Protein AF-A0A4S4NAF1-F1 (afdb_monomer_lite)

Radius of gyration: 25.28 Å; chains: 1; bounding box: 61×35×71 Å

Organism: NCBI:txid2562452

Foldseek 3Di:
DPPVVVLVVLLVVLVVLCVCCQVVVPPVSVVVSVVSLVVSLVVQVVVLVPDDPCNPVSVVVSVVVNVVVVVVNVVSCVVGFVASQLVPADADPPDDAAAADADDDDQVPPPAKDWGWHDDPAAQKIKIKIQDADPAKWKKFKWKAFPPPRHTFPGVQRRVQRIDIDGRDPDRMDMTMGGGAHADPPRKGKMKMWIWIDHPVDDDTDTRDIHMYTGHHYGD

pLDDT: mean 87.73, std 10.3, range [51.72, 98.56]

Secondary structure (DSSP, 8-state):
--HHHHHHHHHHHHHHHHHHHHHHT-HHHHHHHHHHHHHHHHHHHHHHHH-TTSHHHHHHHHHHHHHHHHHHHHHHHHHS-S--TTTT----TTS--BPPBSS---GGG--S--EEEEE-SSTTEEEEEE----SSSEEEEEEEEETTT-PBTTHHHHHHHT-EEE-SS----EEEEEE--SS-TT--EEEEEEEEEEETTTPPPEEEEEEEEEE-----

Sequence (220 aa):
MSRYRIAITVYAVPILVFILGAGFRYDWMIDVALWLFLINAVLSFIIALRSPKRKLLAIGLSLCMAVGLFVLVSFILTFATPDYYGAHKEIPEGIDIYEPIDSFPAFANEEGVQLQLVNSFQPGIYYYTTNFKPYQEGELHLKVFDIQTNERLSSQSILEDTKMVVSHSDTILYAKEFTIYEGSWGDKYGARFELLFRSDKGGKDSLIIAKNFIVEGWMR

Structure (mmCIF, N/CA/C/O backbone):
data_AF-A0A4S4NAF1-F1
#
_entry.id   AF-A0A4S4NAF1-F1
#
loop_
_atom_site.group_PDB
_atom_site.id
_atom_site.type_symbol
_atom_site.label_atom_id
_atom_site.label_alt_id
_atom_site.label_comp_id
_atom_site.label_asym_id
_atom_site.label_entity_id
_atom_site.label_seq_id
_atom_site.pdbx_PDB_ins_code
_atom_site.Cartn_x
_atom_site.Cartn_y
_atom_site.Cartn_z
_atom_site.occupancy
_atom_site.B_iso_or_equiv
_atom_site.auth_seq_id
_atom_site.auth_comp_id
_atom_site.auth_asym_id
_atom_site.auth_atom_id
_atom_site.pdbx_PDB_model_num
ATOM 1 N N . MET A 1 1 ? 28.648 -9.312 -40.183 1.00 51.72 1 MET A N 1
ATOM 2 C CA . MET A 1 1 ? 27.309 -8.795 -39.813 1.00 51.72 1 MET A CA 1
ATOM 3 C C . MET A 1 1 ? 27.352 -7.271 -39.803 1.00 51.72 1 MET A C 1
ATOM 5 O O . MET A 1 1 ? 28.287 -6.709 -39.249 1.00 51.72 1 MET A O 1
ATOM 9 N N . SER A 1 2 ? 26.408 -6.601 -40.467 1.00 57.34 2 SER A N 1
ATOM 10 C CA . SER A 1 2 ? 26.354 -5.131 -40.523 1.00 57.34 2 SER A CA 1
ATOM 11 C C . SER A 1 2 ? 26.148 -4.553 -39.111 1.00 57.34 2 SER A C 1
ATOM 13 O O . SER A 1 2 ? 25.262 -5.015 -38.395 1.00 57.34 2 SER A O 1
ATOM 15 N N . ARG A 1 3 ? 26.950 -3.549 -38.711 1.00 59.25 3 ARG A N 1
ATOM 16 C CA . ARG A 1 3 ? 26.895 -2.889 -37.382 1.00 59.25 3 ARG A CA 1
ATOM 17 C C . ARG A 1 3 ? 25.496 -2.364 -37.016 1.00 59.25 3 ARG A C 1
ATOM 19 O O . ARG A 1 3 ? 25.190 -2.216 -35.842 1.00 59.25 3 ARG A O 1
ATOM 26 N N . TYR A 1 4 ? 24.643 -2.145 -38.015 1.00 59.22 4 TYR A N 1
ATOM 27 C CA . TYR A 1 4 ? 23.259 -1.709 -37.849 1.00 59.22 4 TYR A CA 1
ATOM 28 C C . TYR A 1 4 ? 22.328 -2.808 -37.306 1.00 59.22 4 TYR A C 1
ATOM 30 O O . TYR A 1 4 ? 21.382 -2.492 -36.595 1.00 59.22 4 TYR A O 1
ATOM 38 N N . ARG A 1 5 ? 22.603 -4.097 -37.569 1.00 61.97 5 ARG A N 1
ATOM 39 C CA . ARG A 1 5 ? 21.781 -5.204 -37.038 1.00 61.97 5 ARG A CA 1
ATOM 40 C C . ARG A 1 5 ? 21.911 -5.337 -35.522 1.00 61.97 5 ARG A C 1
ATOM 42 O O . ARG A 1 5 ? 20.918 -5.579 -34.856 1.00 61.97 5 ARG A O 1
ATOM 49 N N . ILE A 1 6 ? 23.113 -5.107 -34.991 1.00 65.56 6 ILE A N 1
ATOM 50 C CA . ILE A 1 6 ? 23.372 -5.146 -33.546 1.00 65.56 6 ILE A CA 1
ATOM 51 C C . ILE A 1 6 ? 22.562 -4.053 -32.840 1.00 65.56 6 ILE A C 1
ATOM 53 O O . ILE A 1 6 ? 21.899 -4.343 -31.857 1.00 65.56 6 ILE A O 1
ATOM 57 N N . ALA A 1 7 ? 22.536 -2.830 -33.382 1.00 63.66 7 ALA A N 1
ATOM 58 C CA . ALA A 1 7 ? 21.772 -1.731 -32.790 1.00 63.66 7 ALA A CA 1
ATOM 59 C C . ALA A 1 7 ? 20.264 -2.032 -32.717 1.00 63.66 7 ALA A C 1
ATOM 61 O O . ALA A 1 7 ? 19.654 -1.821 -31.678 1.00 63.66 7 ALA A O 1
ATOM 62 N N . ILE A 1 8 ? 19.673 -2.584 -33.783 1.00 68.06 8 ILE A N 1
ATOM 63 C CA . ILE A 1 8 ? 18.239 -2.921 -33.805 1.00 68.06 8 ILE A CA 1
ATOM 64 C C . ILE A 1 8 ? 17.922 -4.032 -32.794 1.00 68.06 8 ILE A C 1
ATOM 66 O O . ILE A 1 8 ? 16.983 -3.903 -32.013 1.00 68.06 8 ILE A O 1
ATOM 70 N N . THR A 1 9 ? 18.717 -5.105 -32.769 1.00 72.62 9 THR A N 1
ATOM 71 C CA . THR A 1 9 ? 18.501 -6.224 -31.839 1.00 72.62 9 THR A CA 1
ATOM 72 C C . THR A 1 9 ? 18.632 -5.790 -30.378 1.00 72.62 9 THR A C 1
ATOM 74 O O . THR A 1 9 ? 17.869 -6.251 -29.535 1.00 72.62 9 THR A O 1
ATOM 77 N N . VAL A 1 10 ? 19.551 -4.867 -30.087 1.00 78.62 10 VAL A N 1
ATOM 78 C CA . VAL A 1 10 ? 19.803 -4.364 -28.731 1.00 78.62 10 VAL A CA 1
ATOM 79 C C . VAL A 1 10 ? 18.600 -3.604 -28.161 1.00 78.62 10 VAL A C 1
ATOM 81 O O . VAL A 1 10 ? 18.304 -3.766 -26.983 1.00 78.62 10 VAL A O 1
ATOM 84 N N . TYR A 1 11 ? 17.857 -2.845 -28.973 1.00 80.19 11 TYR A N 1
ATOM 85 C CA . TYR A 1 11 ? 16.629 -2.173 -28.519 1.00 80.19 11 TYR A CA 1
ATOM 86 C C . TYR A 1 11 ? 15.377 -3.055 -28.599 1.00 80.19 11 TYR A C 1
ATOM 88 O O . TYR A 1 11 ? 14.441 -2.837 -27.837 1.00 80.19 11 TYR A O 1
ATOM 96 N N . ALA A 1 12 ? 15.350 -4.066 -29.470 1.00 84.19 12 ALA A N 1
ATOM 97 C CA . ALA A 1 12 ? 14.205 -4.969 -29.587 1.00 84.19 12 ALA A CA 1
ATOM 98 C C . ALA A 1 12 ? 14.002 -5.837 -28.334 1.00 84.19 12 ALA A C 1
ATOM 100 O O . ALA A 1 12 ? 12.863 -6.068 -27.934 1.00 84.19 12 ALA A O 1
ATOM 101 N N . VAL A 1 13 ? 15.090 -6.299 -27.704 1.00 89.06 13 VAL A N 1
ATOM 102 C CA . VAL A 1 13 ? 15.002 -7.172 -26.521 1.00 89.06 13 VAL A CA 1
ATOM 103 C C . VAL A 1 13 ? 14.310 -6.473 -25.346 1.00 89.06 13 VAL A C 1
ATOM 105 O O . VAL A 1 13 ? 13.327 -7.026 -24.859 1.00 89.06 13 VAL A O 1
ATOM 108 N N . PRO A 1 14 ? 14.714 -5.266 -24.904 1.00 89.25 14 PRO A N 1
ATOM 109 C CA . PRO A 1 14 ? 14.048 -4.634 -23.772 1.00 89.25 14 PRO A CA 1
ATOM 110 C C . PRO A 1 14 ? 12.616 -4.198 -24.101 1.00 89.25 14 PRO A C 1
ATOM 112 O O . PRO A 1 14 ? 11.773 -4.250 -23.219 1.00 89.25 14 PRO A O 1
ATOM 115 N N . ILE A 1 15 ? 12.294 -3.871 -25.365 1.00 86.62 15 ILE A N 1
ATOM 116 C CA . ILE A 1 15 ? 10.898 -3.635 -25.793 1.00 86.62 15 ILE A CA 1
ATOM 117 C C . ILE A 1 15 ? 10.063 -4.892 -25.587 1.00 86.62 15 ILE A C 1
ATOM 119 O O . ILE A 1 15 ? 8.980 -4.818 -25.016 1.00 86.62 15 ILE A O 1
ATOM 123 N N . LEU A 1 16 ? 10.561 -6.046 -26.030 1.00 90.38 16 LEU A N 1
ATOM 124 C CA . LEU A 1 16 ? 9.852 -7.305 -25.846 1.00 90.38 16 LEU A CA 1
ATOM 125 C C . LEU A 1 16 ? 9.682 -7.626 -24.356 1.00 90.38 16 LEU A C 1
ATOM 127 O O . LEU A 1 16 ? 8.578 -7.955 -23.942 1.00 90.38 16 LEU A O 1
ATOM 131 N N . VAL A 1 17 ? 10.738 -7.484 -23.548 1.00 92.00 17 VAL A N 1
ATOM 132 C CA . VAL A 1 17 ? 10.666 -7.710 -22.093 1.00 92.00 17 VAL A CA 1
ATOM 133 C C . VAL A 1 17 ? 9.660 -6.760 -21.441 1.00 92.00 17 VAL A C 1
ATOM 135 O O . VAL A 1 17 ? 8.871 -7.208 -20.619 1.00 92.00 17 VAL A O 1
ATOM 138 N N . PHE A 1 18 ? 9.628 -5.490 -21.849 1.00 89.69 18 PHE A N 1
ATOM 139 C CA . PHE A 1 18 ? 8.671 -4.503 -21.353 1.00 89.69 18 PHE A CA 1
ATOM 140 C C . PHE A 1 18 ? 7.228 -4.870 -21.717 1.00 89.69 18 PHE A C 1
ATOM 142 O O . PHE A 1 18 ? 6.364 -4.873 -20.849 1.00 89.69 18 PHE A O 1
ATOM 149 N N . ILE A 1 19 ? 6.965 -5.226 -22.981 1.00 88.12 19 ILE A N 1
ATOM 150 C CA . ILE A 1 19 ? 5.631 -5.645 -23.442 1.00 88.12 19 ILE A CA 1
ATOM 151 C C . ILE A 1 19 ? 5.172 -6.896 -22.690 1.00 88.12 19 ILE A C 1
ATOM 153 O O . ILE A 1 19 ? 4.019 -6.966 -22.277 1.00 88.12 19 ILE A O 1
ATOM 157 N N . LEU A 1 20 ? 6.062 -7.872 -22.494 1.00 92.19 20 LEU A N 1
ATOM 158 C CA . LEU A 1 20 ? 5.748 -9.077 -21.728 1.00 92.19 20 LEU A CA 1
ATOM 159 C C . LEU A 1 20 ? 5.520 -8.750 -20.248 1.00 92.19 20 LEU A C 1
ATOM 161 O O . LEU A 1 20 ? 4.573 -9.262 -19.670 1.00 92.19 20 LEU A O 1
ATOM 165 N N . GLY A 1 21 ? 6.332 -7.877 -19.649 1.00 91.06 21 GLY A N 1
ATOM 166 C CA . GLY A 1 21 ? 6.168 -7.432 -18.266 1.00 91.06 21 GLY A CA 1
ATOM 167 C C . GLY A 1 21 ? 4.843 -6.712 -18.039 1.00 91.06 21 GLY A C 1
ATOM 168 O O . GLY A 1 21 ? 4.122 -7.050 -17.110 1.00 91.06 21 GLY A O 1
ATOM 169 N N . ALA A 1 22 ? 4.471 -5.794 -18.931 1.00 87.69 22 ALA A N 1
ATOM 170 C CA . ALA A 1 22 ? 3.177 -5.118 -18.887 1.00 87.69 22 ALA A CA 1
ATOM 171 C C . ALA A 1 22 ? 2.011 -6.085 -19.154 1.00 87.69 22 ALA A C 1
ATOM 173 O O . ALA A 1 22 ? 1.015 -6.062 -18.441 1.00 87.69 22 ALA A O 1
ATOM 174 N N . GLY A 1 23 ? 2.139 -6.972 -20.146 1.00 87.75 23 GLY A N 1
ATOM 175 C CA . GLY A 1 23 ? 1.095 -7.937 -20.499 1.00 87.75 23 GLY A CA 1
ATOM 176 C C . GLY A 1 23 ? 0.853 -9.003 -19.428 1.00 87.75 23 GLY A C 1
ATOM 177 O O . GLY A 1 23 ? -0.290 -9.387 -19.199 1.00 87.75 23 GLY A O 1
ATOM 178 N N . PHE A 1 24 ? 1.910 -9.459 -18.753 1.00 91.00 24 PHE A N 1
ATOM 179 C CA . PHE A 1 24 ? 1.833 -10.413 -17.643 1.00 91.00 24 PHE A CA 1
ATOM 180 C C . PHE A 1 24 ? 1.776 -9.751 -16.269 1.00 91.00 24 PHE A C 1
ATOM 182 O O . PHE A 1 24 ? 1.700 -10.465 -15.274 1.00 91.00 24 PHE A O 1
ATOM 189 N N . ARG A 1 25 ? 1.780 -8.415 -16.199 1.00 90.56 25 ARG A N 1
ATOM 190 C CA . ARG A 1 25 ? 1.637 -7.659 -14.949 1.00 90.56 25 ARG A CA 1
ATOM 191 C C . ARG A 1 25 ? 2.755 -7.962 -13.941 1.00 90.56 25 ARG A C 1
ATOM 193 O O . ARG A 1 25 ? 2.491 -8.273 -12.788 1.00 90.56 25 ARG A O 1
ATOM 200 N N . TYR A 1 26 ? 4.011 -7.949 -14.391 1.00 90.94 26 TYR A N 1
ATOM 201 C CA . TYR A 1 26 ? 5.197 -8.178 -13.557 1.00 90.94 26 TYR A CA 1
ATOM 202 C C . TYR A 1 26 ? 6.088 -6.932 -13.498 1.00 90.94 26 TYR A C 1
ATOM 204 O O . TYR A 1 26 ? 6.820 -6.650 -14.453 1.00 90.94 26 TYR A O 1
ATOM 212 N N . ASP A 1 27 ? 6.107 -6.248 -12.351 1.00 88.31 27 ASP A N 1
ATOM 213 C CA . ASP A 1 27 ? 6.901 -5.024 -12.143 1.00 88.31 27 ASP A CA 1
ATOM 214 C C . ASP A 1 27 ? 8.398 -5.245 -12.375 1.00 88.31 27 ASP A C 1
ATOM 216 O O . ASP A 1 27 ? 9.041 -4.501 -13.112 1.00 88.31 27 ASP A O 1
ATOM 220 N N . TRP A 1 28 ? 8.951 -6.344 -11.856 1.00 90.75 28 TRP A N 1
ATOM 221 C CA . TRP A 1 28 ? 10.379 -6.639 -12.004 1.00 90.75 28 TRP A CA 1
ATOM 222 C C . TRP A 1 28 ? 10.811 -6.774 -13.475 1.00 90.75 28 TRP A C 1
ATOM 224 O O . TRP A 1 28 ? 11.946 -6.443 -13.822 1.00 90.75 28 TRP A O 1
ATOM 234 N N . MET A 1 29 ? 9.927 -7.247 -14.365 1.00 92.56 29 MET A N 1
ATOM 235 C CA . MET A 1 29 ? 10.221 -7.335 -15.800 1.00 92.56 29 MET A CA 1
ATOM 236 C C . MET A 1 29 ? 10.252 -5.948 -16.437 1.00 92.56 29 MET A C 1
ATOM 238 O O . MET A 1 29 ? 11.114 -5.674 -17.276 1.00 92.56 29 MET A O 1
ATOM 242 N N . ILE A 1 30 ? 9.328 -5.078 -16.028 1.00 89.81 30 ILE A N 1
ATOM 243 C CA . ILE A 1 30 ? 9.269 -3.684 -16.465 1.00 89.81 30 ILE A CA 1
ATOM 244 C C . ILE A 1 30 ? 10.540 -2.959 -16.017 1.00 89.81 30 ILE A C 1
ATOM 246 O O . ILE A 1 30 ? 11.221 -2.369 -16.857 1.00 89.81 30 ILE A O 1
ATOM 250 N N . ASP A 1 31 ? 10.936 -3.102 -14.753 1.00 89.44 31 ASP A N 1
ATOM 251 C CA . ASP A 1 31 ? 12.168 -2.522 -14.212 1.00 89.44 31 ASP A CA 1
ATOM 252 C C . ASP A 1 31 ? 13.411 -3.000 -14.963 1.00 89.44 31 ASP A C 1
ATOM 254 O O . ASP A 1 31 ? 14.242 -2.193 -15.389 1.00 89.44 31 ASP A O 1
ATOM 258 N N . VAL A 1 32 ? 13.539 -4.313 -15.187 1.00 93.12 32 VAL A N 1
ATOM 259 C CA . VAL A 1 32 ? 14.653 -4.883 -15.959 1.00 93.12 32 VAL A CA 1
ATOM 260 C C . VAL A 1 32 ? 14.682 -4.305 -17.372 1.00 93.12 32 VAL A C 1
ATOM 262 O O . VAL A 1 32 ? 15.753 -3.934 -17.861 1.00 93.12 32 VAL A O 1
ATOM 265 N N . ALA A 1 33 ? 13.531 -4.186 -18.033 1.00 90.81 33 ALA A N 1
ATOM 266 C CA . ALA A 1 33 ? 13.460 -3.586 -19.356 1.00 90.81 33 ALA A CA 1
ATOM 267 C C . ALA A 1 33 ? 13.908 -2.116 -19.348 1.00 90.81 33 ALA A C 1
ATOM 269 O O . ALA A 1 33 ? 14.723 -1.729 -20.189 1.00 90.81 33 ALA A O 1
ATOM 270 N N . LEU A 1 34 ? 13.446 -1.315 -18.381 1.00 88.00 34 LEU A N 1
ATOM 271 C CA . LEU A 1 34 ? 13.842 0.088 -18.209 1.00 88.00 34 LEU A CA 1
ATOM 272 C C . LEU A 1 34 ? 15.349 0.236 -17.961 1.00 88.00 34 LEU A C 1
ATOM 274 O O . LEU A 1 34 ? 16.002 1.071 -18.597 1.00 88.00 34 LEU A O 1
ATOM 278 N N . TRP A 1 35 ? 15.939 -0.619 -17.124 1.00 90.56 35 TRP A N 1
ATOM 279 C CA . TRP A 1 35 ? 17.387 -0.645 -16.906 1.00 90.56 35 TRP A CA 1
ATOM 280 C C . TRP A 1 35 ? 18.161 -0.993 -18.175 1.00 90.56 35 TRP A C 1
ATOM 282 O O . TRP A 1 35 ? 19.129 -0.308 -18.519 1.00 90.56 35 TRP A O 1
ATOM 292 N N . LEU A 1 36 ? 17.727 -2.020 -18.909 1.00 89.56 36 LEU A N 1
ATOM 293 C CA . LEU A 1 36 ? 18.347 -2.387 -20.181 1.00 89.56 36 LEU A CA 1
ATOM 294 C C . LEU A 1 36 ? 18.245 -1.245 -21.202 1.00 89.56 36 LEU A C 1
ATOM 296 O O . LEU A 1 36 ? 19.210 -0.983 -21.924 1.00 89.56 36 LEU A O 1
ATOM 300 N N . PHE A 1 37 ? 17.125 -0.520 -21.240 1.00 85.31 37 PHE A N 1
ATOM 301 C CA . PHE A 1 37 ? 16.980 0.662 -22.088 1.00 85.31 37 PHE A CA 1
ATOM 302 C C . PHE A 1 37 ? 17.977 1.759 -21.740 1.00 85.31 37 PHE A C 1
ATOM 304 O O . PHE A 1 37 ? 18.643 2.280 -22.642 1.00 85.31 37 PHE A O 1
ATOM 311 N N . LEU A 1 38 ? 18.115 2.083 -20.455 1.00 84.44 38 LEU A N 1
ATOM 312 C CA . LEU A 1 38 ? 19.046 3.108 -19.996 1.00 84.44 38 LEU A CA 1
ATOM 313 C C . LEU A 1 38 ? 20.492 2.738 -20.348 1.00 84.44 38 LEU A C 1
ATOM 315 O O . LEU A 1 38 ? 21.221 3.548 -20.923 1.00 84.44 38 LEU A O 1
ATOM 319 N N . ILE A 1 39 ? 20.886 1.491 -20.084 1.00 88.38 39 ILE A N 1
ATOM 320 C CA . ILE A 1 39 ? 22.218 0.973 -20.422 1.00 88.38 39 ILE A CA 1
ATOM 321 C C . ILE A 1 39 ? 22.464 1.074 -21.932 1.00 88.38 39 ILE A C 1
ATOM 323 O O . ILE A 1 39 ? 23.510 1.567 -22.361 1.00 88.38 39 ILE A O 1
ATOM 327 N N . ASN A 1 40 ? 21.493 0.677 -22.756 1.00 84.62 40 ASN A N 1
ATOM 328 C CA . ASN A 1 40 ? 21.613 0.728 -24.212 1.00 84.62 40 ASN A CA 1
ATOM 329 C C . ASN A 1 40 ? 21.718 2.158 -24.751 1.00 84.62 40 ASN A C 1
ATOM 331 O O . ASN A 1 40 ? 22.495 2.408 -25.678 1.00 84.62 40 ASN A O 1
ATOM 335 N N . ALA A 1 41 ? 20.977 3.104 -24.170 1.00 78.81 41 ALA A N 1
ATOM 336 C CA . ALA A 1 41 ? 21.081 4.521 -24.503 1.00 78.81 41 ALA A CA 1
ATOM 337 C C . ALA A 1 41 ? 22.479 5.072 -24.178 1.00 78.81 41 ALA A C 1
ATOM 339 O O . ALA A 1 41 ? 23.112 5.688 -25.041 1.00 78.81 41 ALA A O 1
ATOM 340 N N . VAL A 1 42 ? 23.006 4.774 -22.986 1.00 83.88 42 VAL A N 1
ATOM 341 C CA . VAL A 1 42 ? 24.350 5.198 -22.558 1.00 83.88 42 VAL A CA 1
ATOM 342 C C . VAL A 1 42 ? 25.438 4.587 -23.446 1.00 83.88 42 VAL A C 1
ATOM 344 O O . VAL A 1 42 ? 26.311 5.304 -23.938 1.00 83.88 42 VAL A O 1
ATOM 347 N N . LEU A 1 43 ? 25.381 3.281 -23.722 1.00 84.44 43 LEU A N 1
ATOM 348 C CA . LEU A 1 43 ? 26.356 2.608 -24.588 1.00 84.44 43 LEU A CA 1
ATOM 349 C C . LEU A 1 43 ? 26.326 3.157 -26.017 1.00 84.44 43 LEU A C 1
ATOM 351 O O . LEU A 1 43 ? 27.382 3.415 -26.602 1.00 84.44 43 LEU A O 1
ATOM 355 N N . SER A 1 44 ? 25.133 3.386 -26.569 1.00 77.69 44 SER A N 1
ATOM 356 C CA . SER A 1 44 ? 24.973 3.977 -27.900 1.00 77.69 44 SER A CA 1
ATOM 357 C C . SER A 1 44 ? 25.572 5.380 -27.963 1.00 77.69 44 SER A C 1
ATOM 359 O O . SER A 1 44 ? 26.289 5.697 -28.916 1.00 77.69 44 SER A O 1
ATOM 361 N N . PHE A 1 45 ? 25.368 6.188 -26.920 1.00 76.62 45 PHE A N 1
ATOM 362 C CA . PHE A 1 45 ? 25.965 7.515 -26.800 1.00 76.62 45 PHE A CA 1
ATOM 363 C C . PHE A 1 45 ? 27.504 7.459 -26.762 1.00 76.62 45 PHE A C 1
ATOM 365 O O . PHE A 1 45 ? 28.169 8.155 -27.534 1.00 76.62 45 PHE A O 1
ATOM 372 N N . ILE A 1 46 ? 28.089 6.567 -25.953 1.00 82.75 46 ILE A N 1
ATOM 373 C CA . ILE A 1 46 ? 29.550 6.373 -25.867 1.00 82.75 46 ILE A CA 1
ATOM 374 C C . ILE A 1 46 ? 30.137 5.945 -27.221 1.00 82.75 46 ILE A C 1
ATOM 376 O O . ILE A 1 46 ? 31.154 6.487 -27.671 1.00 82.75 46 ILE A O 1
ATOM 380 N N . ILE A 1 47 ? 29.501 4.987 -27.902 1.00 78.12 47 ILE A N 1
ATOM 381 C CA . ILE A 1 47 ? 29.936 4.514 -29.226 1.00 78.12 47 ILE A CA 1
ATOM 382 C C . ILE A 1 47 ? 29.885 5.656 -30.248 1.00 78.12 47 ILE A C 1
ATOM 384 O O . ILE A 1 47 ? 30.801 5.800 -31.068 1.00 78.12 47 ILE A O 1
ATOM 388 N N . ALA A 1 48 ? 28.845 6.487 -30.189 1.00 73.56 48 ALA A N 1
ATOM 389 C CA . ALA A 1 48 ? 28.671 7.616 -31.089 1.00 73.56 48 ALA A CA 1
ATOM 390 C C . ALA A 1 48 ? 29.774 8.679 -30.915 1.00 73.56 48 ALA A C 1
ATOM 392 O O . ALA A 1 48 ? 30.326 9.148 -31.917 1.00 73.56 48 ALA A O 1
ATOM 393 N N . LEU A 1 49 ? 30.184 8.981 -29.675 1.00 76.31 49 LEU A N 1
ATOM 394 C CA . LEU A 1 49 ? 31.297 9.901 -29.383 1.00 76.31 49 LEU A CA 1
ATOM 395 C C . LEU A 1 49 ? 32.632 9.437 -29.996 1.00 76.31 49 LEU A C 1
ATOM 397 O O . LEU A 1 49 ? 33.429 10.261 -30.465 1.00 76.31 49 LEU A O 1
ATOM 401 N N . ARG A 1 50 ? 32.865 8.118 -30.048 1.00 80.00 50 ARG A N 1
ATOM 402 C CA . ARG A 1 50 ? 34.133 7.512 -30.493 1.00 80.00 50 ARG A CA 1
ATOM 403 C C . ARG A 1 50 ? 34.267 7.354 -32.016 1.00 80.00 50 ARG A C 1
ATOM 405 O O . ARG A 1 50 ? 35.365 7.083 -32.494 1.00 80.00 50 ARG A O 1
ATOM 412 N N . SER A 1 51 ? 33.198 7.513 -32.802 1.00 70.12 51 SER A N 1
ATOM 413 C CA . SER A 1 51 ? 33.207 7.234 -34.252 1.00 70.12 51 SER A CA 1
ATOM 414 C C . SER A 1 51 ? 33.605 8.461 -35.095 1.00 70.12 51 SER A C 1
ATOM 416 O O . SER A 1 51 ? 32.810 9.380 -35.221 1.00 70.12 51 SER A O 1
ATOM 418 N N . PRO A 1 52 ? 34.788 8.528 -35.738 1.00 65.88 52 PRO A N 1
ATOM 419 C CA . PRO A 1 52 ? 35.311 9.782 -36.302 1.00 65.88 52 PRO A CA 1
ATOM 420 C C . PRO A 1 52 ? 34.662 10.257 -37.615 1.00 65.88 52 PRO A C 1
ATOM 422 O O . PRO A 1 52 ? 34.755 11.438 -37.925 1.00 65.88 52 PRO A O 1
ATOM 425 N N . LYS A 1 53 ? 34.006 9.384 -38.395 1.00 69.31 53 LYS A N 1
ATOM 426 C CA . LYS A 1 53 ? 33.587 9.702 -39.783 1.00 69.31 53 LYS A CA 1
ATOM 427 C C . LYS A 1 53 ? 32.073 9.811 -40.017 1.00 69.31 53 LYS A C 1
ATOM 429 O O . LYS A 1 53 ? 31.661 10.148 -41.120 1.00 69.31 53 LYS A O 1
ATOM 434 N N . ARG A 1 54 ? 31.231 9.502 -39.020 1.00 65.81 54 ARG A N 1
ATOM 435 C CA . ARG A 1 54 ? 29.752 9.518 -39.142 1.00 65.81 54 ARG A CA 1
ATOM 436 C C . ARG A 1 54 ? 29.047 10.013 -37.870 1.00 65.81 54 ARG A C 1
ATOM 438 O O . ARG A 1 54 ? 27.937 9.568 -37.590 1.00 65.81 54 ARG A O 1
ATOM 445 N N . LYS A 1 55 ? 29.695 10.901 -37.098 1.00 69.62 55 LYS A N 1
ATOM 446 C CA . LYS A 1 55 ? 29.205 11.368 -35.785 1.00 69.62 55 LYS A CA 1
ATOM 447 C C . LYS A 1 55 ? 27.765 11.862 -35.860 1.00 69.62 55 LYS A C 1
ATOM 449 O O . LYS A 1 55 ? 26.918 11.298 -35.190 1.00 69.62 55 LYS A O 1
ATOM 454 N N . LEU A 1 56 ? 27.466 12.824 -36.735 1.00 73.50 56 LEU A N 1
ATOM 455 C CA . LEU A 1 56 ? 26.135 13.438 -36.771 1.00 73.50 56 LEU A CA 1
ATOM 456 C C . LEU A 1 56 ? 25.006 12.458 -37.117 1.00 73.50 56 LEU A C 1
ATOM 458 O O . LEU A 1 56 ? 24.006 12.432 -36.414 1.00 73.50 56 LEU A O 1
ATOM 462 N N . LEU A 1 57 ? 25.161 11.634 -38.161 1.00 76.12 57 LEU A N 1
ATOM 463 C CA . LEU A 1 57 ? 24.106 10.697 -38.574 1.00 76.12 57 LEU A CA 1
ATOM 464 C C . LEU A 1 57 ? 23.892 9.589 -37.531 1.00 76.12 57 LEU A C 1
ATOM 466 O O . LEU A 1 57 ? 22.758 9.221 -37.247 1.00 76.12 57 LEU A O 1
ATOM 470 N N . ALA A 1 58 ? 24.976 9.053 -36.956 1.00 72.00 58 ALA A N 1
ATOM 471 C CA . ALA A 1 58 ? 24.883 8.009 -35.938 1.00 72.00 58 ALA A CA 1
ATOM 472 C C . ALA A 1 58 ? 24.276 8.545 -34.633 1.00 72.00 58 ALA A C 1
ATOM 474 O O . ALA A 1 58 ? 23.390 7.901 -34.080 1.00 72.00 58 ALA A O 1
ATOM 475 N N . ILE A 1 59 ? 24.705 9.738 -34.198 1.00 73.62 59 ILE A N 1
ATOM 476 C CA . ILE A 1 59 ? 24.133 10.446 -33.045 1.00 73.62 59 ILE A CA 1
ATOM 477 C C . ILE A 1 59 ? 22.651 10.738 -33.302 1.00 73.62 59 ILE A C 1
ATOM 479 O O . ILE A 1 59 ? 21.815 10.394 -32.472 1.00 73.62 59 ILE A O 1
ATOM 483 N N . GLY A 1 60 ? 22.315 11.298 -34.468 1.00 79.69 60 GLY A N 1
ATOM 484 C CA . GLY A 1 60 ? 20.942 11.631 -34.844 1.00 79.69 60 GLY A CA 1
ATOM 485 C C . GLY A 1 60 ? 20.025 10.411 -34.845 1.00 79.69 60 GLY A C 1
ATOM 486 O O . GLY A 1 60 ? 18.975 10.442 -34.215 1.00 79.69 60 GLY A O 1
ATOM 487 N N . LEU A 1 61 ? 20.448 9.299 -35.454 1.00 76.44 61 LEU A N 1
ATOM 488 C CA . LEU A 1 61 ? 19.663 8.063 -35.458 1.00 76.44 61 LEU A CA 1
ATOM 489 C C . LEU A 1 61 ? 19.496 7.478 -34.048 1.00 76.44 61 LEU A C 1
ATOM 491 O O . LEU A 1 61 ? 18.398 7.053 -33.697 1.00 76.44 61 LEU A O 1
ATOM 495 N N . SER A 1 62 ? 20.555 7.474 -33.227 1.00 72.31 62 SER A N 1
ATOM 496 C CA . SER A 1 62 ? 20.452 7.013 -31.834 1.00 72.31 62 SER A CA 1
ATOM 497 C C . SER A 1 62 ? 19.519 7.888 -30.999 1.00 72.31 62 SER A C 1
ATOM 499 O O . SER A 1 62 ? 18.745 7.360 -30.207 1.00 72.31 62 SER A O 1
ATOM 501 N N . LEU A 1 63 ? 19.538 9.205 -31.223 1.00 76.50 63 LEU A N 1
ATOM 502 C CA . LEU A 1 63 ? 18.661 10.145 -30.538 1.00 76.50 63 LEU A CA 1
ATOM 503 C C . LEU A 1 63 ? 17.206 9.942 -30.973 1.00 76.50 63 LEU A C 1
ATOM 505 O O . LEU A 1 63 ? 16.335 9.854 -30.119 1.00 76.50 63 LEU A O 1
ATOM 509 N N . CYS A 1 64 ? 16.942 9.782 -32.273 1.00 82.06 64 CYS A N 1
ATOM 510 C CA . CYS A 1 64 ? 15.603 9.470 -32.776 1.00 82.06 64 CYS A CA 1
ATOM 511 C C . CYS A 1 64 ? 15.058 8.158 -32.196 1.00 82.06 64 CYS A C 1
ATOM 513 O O . CYS A 1 64 ? 13.896 8.116 -31.803 1.00 82.06 64 CYS A O 1
ATOM 515 N N . MET A 1 65 ? 15.879 7.104 -32.108 1.00 76.12 65 MET A N 1
ATOM 516 C CA . MET A 1 65 ? 15.462 5.838 -31.492 1.00 76.12 65 MET A CA 1
ATOM 517 C C . MET A 1 65 ? 15.180 5.999 -29.997 1.00 76.12 65 MET A C 1
ATOM 519 O O . MET A 1 65 ? 14.161 5.507 -29.526 1.00 76.12 65 MET A O 1
ATOM 523 N N . ALA A 1 66 ? 16.035 6.717 -29.264 1.00 75.62 66 ALA A N 1
ATOM 524 C CA . ALA A 1 66 ? 15.827 6.979 -27.843 1.00 75.62 66 ALA A CA 1
ATOM 525 C C . ALA A 1 66 ? 14.555 7.805 -27.589 1.00 75.62 66 ALA A C 1
ATOM 527 O O . ALA A 1 66 ? 13.775 7.457 -26.710 1.00 75.62 66 ALA A O 1
ATOM 528 N N . VAL A 1 67 ? 14.309 8.852 -28.385 1.00 83.62 67 VAL A N 1
ATOM 529 C CA . VAL A 1 67 ? 13.101 9.688 -28.286 1.00 83.62 67 VAL A CA 1
ATOM 530 C C . VAL A 1 67 ? 11.849 8.896 -28.653 1.00 83.62 67 VAL A C 1
ATOM 532 O O . VAL A 1 67 ? 10.875 8.930 -27.910 1.00 83.62 67 VAL A O 1
ATOM 535 N N . GLY A 1 68 ? 11.860 8.157 -29.766 1.00 83.31 68 GLY A N 1
ATOM 536 C CA . GLY A 1 68 ? 10.709 7.347 -30.175 1.00 83.31 68 GLY A CA 1
ATOM 537 C C . GLY A 1 68 ? 10.367 6.272 -29.144 1.00 83.31 68 GLY A C 1
ATOM 538 O O . GLY A 1 68 ? 9.198 6.048 -28.842 1.00 83.31 68 GLY A O 1
ATOM 539 N N . LEU A 1 69 ? 11.390 5.658 -28.551 1.00 76.19 69 LEU A N 1
ATOM 540 C CA . LEU A 1 69 ? 11.219 4.705 -27.467 1.00 76.19 69 LEU A CA 1
ATOM 541 C C . LEU A 1 69 ? 10.681 5.367 -26.195 1.00 76.19 69 LEU A C 1
ATOM 543 O O . LEU A 1 69 ? 9.772 4.822 -25.582 1.00 76.19 69 LEU A O 1
ATOM 547 N N . PHE A 1 70 ? 11.218 6.526 -25.809 1.00 82.00 70 PHE A N 1
ATOM 548 C CA . PHE A 1 70 ? 10.714 7.286 -24.668 1.00 82.00 70 PHE A CA 1
ATOM 549 C C . PHE A 1 70 ? 9.224 7.588 -24.842 1.00 82.00 70 PHE A C 1
ATOM 551 O O . PHE A 1 70 ? 8.442 7.285 -23.953 1.00 82.00 70 PHE A O 1
ATOM 558 N N . VAL A 1 71 ? 8.814 8.066 -26.022 1.00 86.56 71 VAL A N 1
ATOM 559 C CA . VAL A 1 71 ? 7.400 8.310 -26.346 1.00 86.56 71 VAL A CA 1
ATOM 560 C C . VAL A 1 71 ? 6.564 7.031 -26.239 1.00 86.56 71 VAL A C 1
ATOM 562 O O . VAL A 1 71 ? 5.483 7.073 -25.661 1.00 86.56 71 VAL A O 1
ATOM 565 N N . LEU A 1 72 ? 7.051 5.894 -26.750 1.00 81.94 72 LEU A N 1
ATOM 566 C CA . LEU A 1 72 ? 6.350 4.608 -26.653 1.00 81.94 72 LEU A CA 1
ATOM 567 C C . LEU A 1 72 ? 6.174 4.158 -25.195 1.00 81.94 72 LEU A C 1
ATOM 569 O O . LEU A 1 72 ? 5.075 3.778 -24.802 1.00 81.94 72 LEU A O 1
ATOM 573 N N . VAL A 1 73 ? 7.243 4.207 -24.398 1.00 80.50 73 VAL A N 1
ATOM 574 C CA . VAL A 1 73 ? 7.217 3.818 -22.981 1.00 80.50 73 VAL A CA 1
ATOM 575 C C . VAL A 1 73 ? 6.306 4.754 -22.196 1.00 80.50 73 VAL A C 1
ATOM 577 O O . VAL A 1 73 ? 5.444 4.274 -21.471 1.00 80.50 73 VAL A O 1
ATOM 580 N N . SER A 1 74 ? 6.426 6.071 -22.387 1.00 83.06 74 SER A N 1
ATOM 581 C CA . SER A 1 74 ? 5.531 7.050 -21.764 1.00 83.06 74 SER A CA 1
ATOM 582 C C . SER A 1 74 ? 4.073 6.798 -22.136 1.00 83.06 74 SER A C 1
ATOM 584 O O . SER A 1 74 ? 3.215 6.843 -21.261 1.00 83.06 74 SER A O 1
ATOM 586 N N . PHE A 1 75 ? 3.785 6.489 -23.404 1.00 84.25 75 PHE A N 1
ATOM 587 C CA . PHE A 1 75 ? 2.432 6.157 -23.841 1.00 84.25 75 PHE A CA 1
ATOM 588 C C . PHE A 1 75 ? 1.902 4.917 -23.117 1.00 84.25 75 PHE A C 1
ATOM 590 O O . PHE A 1 75 ? 0.806 4.968 -22.576 1.00 84.25 75 PHE A O 1
ATOM 597 N N . ILE A 1 76 ? 2.679 3.831 -23.039 1.00 80.00 76 ILE A N 1
ATOM 598 C CA . ILE A 1 76 ? 2.240 2.612 -22.343 1.00 80.00 76 ILE A CA 1
ATOM 599 C C . ILE A 1 76 ? 2.044 2.874 -20.847 1.00 80.00 76 ILE A C 1
ATOM 601 O O . ILE A 1 76 ? 0.999 2.520 -20.316 1.00 80.00 76 ILE A O 1
ATOM 605 N N . LEU A 1 77 ? 2.994 3.538 -20.184 1.00 78.69 77 LEU A N 1
ATOM 606 C CA . LEU A 1 77 ? 2.895 3.856 -18.755 1.00 78.69 77 LEU A CA 1
ATOM 607 C C . LEU A 1 77 ? 1.718 4.786 -18.432 1.00 78.69 77 LEU A C 1
ATOM 609 O O . LEU A 1 77 ? 1.178 4.706 -17.340 1.00 78.69 77 LEU A O 1
ATOM 613 N N . THR A 1 78 ? 1.280 5.624 -19.376 1.00 79.75 78 THR A N 1
ATOM 614 C CA . THR A 1 78 ? 0.092 6.479 -19.191 1.00 79.75 78 THR A CA 1
ATOM 615 C C . THR A 1 78 ? -1.201 5.663 -19.064 1.00 79.75 78 THR A C 1
ATOM 617 O O . THR A 1 78 ? -2.152 6.124 -18.441 1.00 79.75 78 THR A O 1
ATOM 620 N N . PHE A 1 79 ? -1.254 4.469 -19.662 1.00 78.19 79 PHE A N 1
ATOM 621 C CA . PHE A 1 79 ? -2.438 3.601 -19.647 1.00 78.19 79 PHE A CA 1
ATOM 622 C C . PHE A 1 79 ? -2.253 2.319 -18.826 1.00 78.19 79 PHE A C 1
ATOM 624 O O . PHE A 1 79 ? -3.213 1.572 -18.649 1.00 78.19 79 PHE A O 1
ATOM 631 N N . ALA A 1 80 ? -1.037 2.032 -18.363 1.00 73.38 80 ALA A N 1
ATOM 632 C CA . ALA A 1 80 ? -0.757 0.900 -17.494 1.00 73.38 80 ALA A CA 1
ATOM 633 C C . ALA A 1 80 ? -1.213 1.202 -16.062 1.00 73.38 80 ALA A C 1
ATOM 635 O O . ALA A 1 80 ? -1.221 2.356 -15.632 1.00 73.38 80 ALA A O 1
ATOM 636 N N . THR A 1 81 ? -1.566 0.161 -15.307 1.00 69.50 81 THR A N 1
ATOM 637 C CA . THR A 1 81 ? -1.747 0.318 -13.862 1.00 69.50 81 THR A CA 1
ATOM 638 C C . THR A 1 81 ? -0.388 0.628 -13.223 1.00 69.50 81 THR A C 1
ATOM 640 O O . THR A 1 81 ? 0.604 0.003 -13.603 1.00 69.50 81 THR A O 1
ATOM 643 N N . PRO A 1 82 ? -0.323 1.585 -12.284 1.00 71.00 82 PRO A N 1
ATOM 644 C CA . PRO A 1 82 ? 0.931 2.102 -11.739 1.00 71.00 82 PRO A CA 1
ATOM 645 C C . PRO A 1 82 ? 1.711 1.092 -10.889 1.00 71.00 82 PRO A C 1
ATOM 647 O O . PRO A 1 82 ? 2.918 1.261 -10.739 1.00 71.00 82 PRO A O 1
ATOM 650 N N . ASP A 1 83 ? 1.045 0.071 -10.342 1.00 85.12 83 ASP A N 1
ATOM 651 C CA . ASP A 1 83 ? 1.638 -0.904 -9.422 1.00 85.12 83 ASP A CA 1
ATOM 652 C C . ASP A 1 83 ? 0.905 -2.257 -9.523 1.00 85.12 83 ASP A C 1
ATOM 654 O O . ASP A 1 83 ? -0.314 -2.315 -9.331 1.00 85.12 83 ASP A O 1
ATOM 658 N N . TYR A 1 84 ? 1.626 -3.340 -9.841 1.00 90.12 84 TYR A N 1
ATOM 659 C CA . TYR A 1 84 ? 1.073 -4.695 -9.954 1.00 90.12 84 TYR A CA 1
ATOM 660 C C . TYR A 1 84 ? 1.195 -5.520 -8.659 1.00 90.12 84 TYR A C 1
ATOM 662 O O . TYR A 1 84 ? 1.009 -6.739 -8.702 1.00 90.12 84 TYR A O 1
ATOM 670 N N . TYR A 1 85 ? 1.452 -4.900 -7.501 1.00 92.25 85 TYR A N 1
ATOM 671 C CA . TYR A 1 85 ? 1.615 -5.582 -6.207 1.00 92.25 85 TYR A CA 1
ATOM 672 C C . TYR A 1 85 ? 0.556 -6.661 -5.920 1.00 92.25 85 TYR A C 1
ATOM 674 O O . TYR A 1 85 ? 0.891 -7.758 -5.469 1.00 92.25 85 TYR A O 1
ATOM 682 N N . GLY A 1 86 ? -0.722 -6.364 -6.179 1.00 91.19 86 GLY A N 1
ATOM 683 C CA . GLY A 1 86 ? -1.841 -7.281 -5.939 1.00 91.19 86 GLY A CA 1
ATOM 684 C C . GLY A 1 86 ? -2.141 -8.246 -7.094 1.00 91.19 86 GLY A C 1
ATOM 685 O O . GLY A 1 86 ? -2.903 -9.188 -6.905 1.00 91.19 86 GLY A O 1
ATOM 686 N N . ALA A 1 87 ? -1.555 -8.052 -8.281 1.00 92.25 87 ALA A N 1
ATOM 687 C CA . ALA A 1 87 ? -2.003 -8.692 -9.525 1.00 92.25 87 ALA A CA 1
ATOM 688 C C . ALA A 1 87 ? -1.880 -10.225 -9.537 1.00 92.25 87 ALA A C 1
ATOM 690 O O . ALA A 1 87 ? -2.617 -10.895 -10.259 1.00 92.25 87 ALA A O 1
ATOM 691 N N . HIS A 1 88 ? -0.949 -10.773 -8.752 1.00 92.31 88 HIS A N 1
ATOM 692 C CA . HIS A 1 88 ? -0.686 -12.216 -8.648 1.00 92.31 88 HIS A CA 1
ATOM 693 C C . HIS A 1 88 ? -0.910 -12.756 -7.238 1.00 92.31 88 HIS A C 1
ATOM 695 O O . HIS A 1 88 ? -0.446 -13.851 -6.917 1.00 92.31 88 HIS A O 1
ATOM 701 N N . LYS A 1 89 ? -1.559 -11.976 -6.371 1.00 93.00 89 LYS A N 1
ATOM 702 C CA . LYS A 1 89 ? -1.867 -12.413 -5.015 1.00 93.00 89 LYS A CA 1
ATOM 703 C C . LYS A 1 89 ? -3.160 -13.203 -5.013 1.00 93.00 89 LYS A C 1
ATOM 705 O O . LYS A 1 89 ? -4.109 -12.899 -5.728 1.00 93.00 89 LYS A O 1
ATOM 710 N N . GLU A 1 90 ? -3.184 -14.221 -4.171 1.00 92.56 90 GLU A N 1
ATOM 711 C CA . GLU A 1 90 ? -4.360 -15.055 -3.970 1.00 92.56 90 GLU A CA 1
ATOM 712 C C . GLU A 1 90 ? -4.971 -14.727 -2.613 1.00 92.56 90 GLU A C 1
ATOM 714 O O . GLU A 1 90 ? -4.266 -14.470 -1.632 1.00 92.56 90 GLU A O 1
ATOM 719 N N . ILE A 1 91 ? -6.299 -14.744 -2.547 1.00 94.06 91 ILE A N 1
ATOM 720 C CA . ILE A 1 91 ? -6.999 -14.632 -1.273 1.00 94.06 91 ILE A CA 1
ATOM 721 C C . ILE A 1 91 ? -6.866 -15.994 -0.577 1.00 94.06 91 ILE A C 1
ATOM 723 O O . ILE A 1 91 ? -7.352 -16.989 -1.113 1.00 94.06 91 ILE A O 1
ATOM 727 N N . PRO A 1 92 ? -6.187 -16.074 0.581 1.00 90.94 92 PRO A N 1
ATOM 728 C CA . PRO A 1 92 ? -5.949 -17.345 1.252 1.00 90.94 92 PRO A CA 1
ATOM 729 C C . PRO A 1 92 ? -7.263 -17.987 1.709 1.00 90.94 92 PRO A C 1
ATOM 731 O O . PRO A 1 92 ? -8.115 -17.335 2.311 1.00 90.94 92 PRO A O 1
ATOM 734 N N . GLU A 1 93 ? -7.396 -19.286 1.458 1.00 92.25 93 GLU A N 1
ATOM 735 C CA . GLU A 1 93 ? -8.536 -20.083 1.907 1.00 92.25 93 GLU A CA 1
ATOM 736 C C . GLU A 1 93 ? -8.350 -20.578 3.350 1.00 92.25 93 GLU A C 1
ATOM 738 O O . GLU A 1 93 ? -7.233 -20.724 3.850 1.00 92.25 93 GLU A O 1
ATOM 743 N N . GLY A 1 94 ? -9.461 -20.875 4.031 1.00 93.19 94 GLY A N 1
ATOM 744 C CA . GLY A 1 94 ? -9.440 -21.467 5.373 1.00 93.19 94 GLY A CA 1
ATOM 745 C C . GLY A 1 94 ? -9.145 -20.489 6.515 1.00 93.19 94 GLY A C 1
ATOM 746 O O . GLY A 1 94 ? -8.926 -20.933 7.642 1.00 93.19 94 GLY A O 1
ATOM 747 N N . ILE A 1 95 ? -9.163 -19.179 6.249 1.00 95.06 95 ILE A N 1
ATOM 748 C CA . ILE A 1 95 ? -9.129 -18.127 7.270 1.00 95.06 95 ILE A CA 1
ATOM 749 C C . ILE A 1 95 ? -10.347 -17.211 7.139 1.00 95.06 95 ILE A C 1
ATOM 751 O O . ILE A 1 95 ? -10.834 -16.974 6.035 1.00 95.06 95 ILE A O 1
ATOM 755 N N . ASP A 1 96 ? -10.806 -16.655 8.260 1.00 96.50 96 ASP A N 1
ATOM 756 C CA . ASP A 1 96 ? -11.855 -15.637 8.240 1.00 96.50 96 ASP A CA 1
ATOM 757 C C . ASP A 1 96 ? -11.298 -14.351 7.628 1.00 96.50 96 ASP A C 1
ATOM 759 O O . ASP A 1 96 ? -10.373 -13.737 8.177 1.00 96.50 96 ASP A O 1
ATOM 763 N N . ILE A 1 97 ? -11.861 -13.955 6.490 1.00 97.12 97 ILE A N 1
ATOM 764 C CA . ILE A 1 97 ? -11.528 -12.737 5.760 1.00 97.12 97 ILE A CA 1
ATOM 765 C C . ILE A 1 97 ? -12.815 -12.067 5.281 1.00 97.12 97 ILE A C 1
ATOM 767 O O . ILE A 1 97 ? -13.729 -12.729 4.793 1.00 97.12 97 ILE A O 1
ATOM 771 N N . TYR A 1 98 ? -12.898 -10.753 5.466 1.00 97.38 98 TYR A N 1
ATOM 772 C CA . TYR A 1 98 ? -14.121 -9.986 5.250 1.00 97.38 98 TYR A CA 1
ATOM 773 C C . TYR A 1 98 ? -13.953 -8.995 4.100 1.00 97.38 98 TYR A C 1
ATOM 775 O O . TYR A 1 98 ? -12.858 -8.490 3.855 1.00 97.38 98 TYR A O 1
ATOM 783 N N . GLU A 1 99 ? -15.041 -8.669 3.415 1.00 97.31 99 GLU A N 1
ATOM 784 C CA . GLU A 1 99 ? -15.054 -7.531 2.496 1.00 97.31 99 GLU A CA 1
ATOM 785 C C . GLU A 1 99 ? -15.296 -6.224 3.270 1.00 97.31 99 GLU A C 1
ATOM 787 O O . GLU A 1 99 ? -15.969 -6.242 4.310 1.00 97.31 99 GLU A O 1
ATOM 792 N N . PRO A 1 100 ? -14.754 -5.085 2.802 1.00 97.50 100 PRO A N 1
ATOM 793 C CA . PRO A 1 100 ? -15.140 -3.787 3.326 1.00 97.50 100 PRO A CA 1
ATOM 794 C C . PRO A 1 100 ? -16.621 -3.522 3.034 1.00 97.50 100 PRO A C 1
ATOM 796 O O . PRO A 1 100 ? -17.134 -3.899 1.981 1.00 97.50 100 PRO A O 1
ATOM 799 N N . ILE A 1 101 ? -17.304 -2.852 3.956 1.00 97.25 101 ILE A N 1
ATOM 800 C CA . ILE A 1 101 ? -18.714 -2.473 3.804 1.00 97.25 101 ILE A CA 1
ATOM 801 C C . ILE A 1 101 ? -18.848 -1.082 3.172 1.00 97.25 101 ILE A C 1
ATOM 803 O O . ILE A 1 101 ? -17.932 -0.270 3.239 1.00 97.25 101 ILE A O 1
ATOM 807 N N . ASP A 1 102 ? -20.011 -0.767 2.604 1.00 95.75 102 ASP A N 1
ATOM 808 C CA . ASP A 1 102 ? -20.221 0.505 1.887 1.00 95.75 102 ASP A CA 1
ATOM 809 C C . ASP A 1 102 ? -20.775 1.640 2.762 1.00 95.75 102 ASP A C 1
ATOM 811 O O . ASP A 1 102 ? -20.888 2.785 2.327 1.00 95.75 102 ASP A O 1
ATOM 815 N N . SER A 1 103 ? -21.151 1.341 4.005 1.00 93.81 103 SER A N 1
ATOM 816 C CA . SER A 1 103 ? -21.743 2.316 4.921 1.00 93.81 103 SER A CA 1
ATOM 817 C C . SER A 1 103 ? -21.231 2.129 6.339 1.00 93.81 103 SER A C 1
ATOM 819 O O . SER A 1 103 ? -21.042 0.998 6.779 1.00 93.81 103 SER A O 1
ATOM 821 N N . PHE A 1 104 ? -21.082 3.231 7.077 1.00 92.25 104 PHE A N 1
ATOM 822 C CA . PHE A 1 104 ? -20.685 3.181 8.482 1.00 92.25 104 PHE A CA 1
ATOM 823 C C . PHE A 1 104 ? -21.639 2.311 9.315 1.00 92.25 104 PHE A C 1
ATOM 825 O O . PHE A 1 104 ? -22.860 2.471 9.213 1.00 92.25 104 PHE A O 1
ATOM 832 N N . PRO A 1 105 ? -21.102 1.422 10.164 1.00 87.94 105 PRO A N 1
ATOM 833 C CA .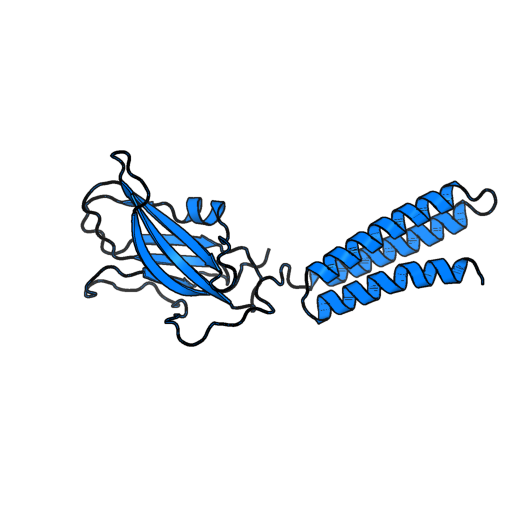 PRO A 1 105 ? -21.919 0.541 10.977 1.00 87.94 105 PRO A CA 1
ATOM 834 C C . PRO A 1 105 ? -22.520 1.272 12.177 1.00 87.94 105 PRO A C 1
ATOM 836 O O . PRO A 1 105 ? -21.960 2.235 12.706 1.00 87.94 105 PRO A O 1
ATOM 839 N N . ALA A 1 106 ? -23.648 0.756 12.662 1.00 84.69 106 ALA A N 1
ATOM 840 C CA . ALA A 1 106 ? -24.238 1.165 13.928 1.00 84.69 106 ALA A CA 1
ATOM 841 C C . ALA A 1 106 ? -23.893 0.137 15.016 1.00 84.69 106 ALA A C 1
ATOM 843 O O . ALA A 1 106 ? -24.599 -0.850 15.194 1.00 84.69 106 ALA A O 1
ATOM 844 N N . PHE A 1 107 ? -22.841 0.391 15.797 1.00 81.31 107 PHE A N 1
ATOM 845 C CA . PHE A 1 107 ? -22.397 -0.512 16.873 1.00 81.31 107 PHE A CA 1
ATOM 846 C C . PHE A 1 107 ? -23.275 -0.499 18.138 1.00 81.31 107 PHE A C 1
ATOM 848 O O . PHE A 1 107 ? -22.886 -1.054 19.162 1.00 81.31 107 PHE A O 1
ATOM 855 N N . ALA A 1 108 ? -24.450 0.140 18.101 1.00 67.12 108 ALA A N 1
ATOM 856 C CA . ALA A 1 108 ? -25.257 0.455 19.283 1.00 67.12 108 ALA A CA 1
ATOM 857 C C . ALA A 1 108 ? -25.658 -0.768 20.135 1.00 67.12 108 ALA A C 1
ATOM 859 O O . ALA A 1 108 ? -25.953 -0.598 21.313 1.00 67.12 108 ALA A O 1
ATOM 860 N N . ASN A 1 109 ? -25.628 -1.979 19.566 1.00 68.81 109 ASN A N 1
ATOM 861 C CA . ASN A 1 109 ? -26.009 -3.223 20.240 1.00 68.81 109 ASN A CA 1
ATOM 862 C C . ASN A 1 109 ? -24.983 -4.358 20.069 1.00 68.81 109 ASN A C 1
ATOM 864 O O . ASN A 1 109 ? -25.306 -5.509 20.353 1.00 68.81 109 ASN A O 1
ATOM 868 N N . GLU A 1 110 ? -23.779 -4.072 19.567 1.00 78.12 110 GLU A N 1
ATOM 869 C CA . GLU A 1 110 ? -22.767 -5.116 19.390 1.00 78.12 110 GLU A CA 1
ATOM 870 C C . GLU A 1 110 ? -21.979 -5.340 20.683 1.00 78.12 110 GLU A C 1
ATOM 872 O O . GLU A 1 110 ? -21.418 -4.407 21.263 1.00 78.12 110 GLU A O 1
ATOM 877 N N . GLU A 1 111 ? -21.934 -6.595 21.134 1.00 78.06 111 GLU A N 1
ATOM 878 C CA . GLU A 1 111 ? -21.075 -7.007 22.240 1.00 78.06 111 GLU A CA 1
ATOM 879 C C . GLU A 1 111 ? -19.620 -7.156 21.772 1.00 78.06 111 GLU A C 1
ATOM 881 O O . GLU A 1 111 ? -19.331 -7.630 20.671 1.00 78.06 111 GLU A O 1
ATOM 886 N N . GLY A 1 112 ? -18.687 -6.774 22.646 1.00 86.81 112 GLY A N 1
ATOM 887 C CA . GLY A 1 112 ? -17.254 -6.862 22.379 1.00 86.81 112 GLY A CA 1
ATOM 888 C C . GLY A 1 112 ? -16.711 -5.754 21.473 1.00 86.81 112 GLY A C 1
ATOM 889 O O . GLY A 1 112 ? -17.430 -4.870 21.006 1.00 86.81 112 GLY A O 1
ATOM 890 N N . VAL A 1 113 ? -15.391 -5.789 21.270 1.00 91.44 113 VAL A N 1
ATOM 891 C CA . VAL A 1 113 ? -14.700 -4.831 20.405 1.00 91.44 113 VAL A CA 1
ATOM 892 C C . VAL A 1 113 ? -14.824 -5.274 18.957 1.00 91.44 113 VAL A C 1
ATOM 894 O O . VAL A 1 113 ? -14.450 -6.388 18.597 1.00 91.44 113 VAL A O 1
ATOM 897 N N . GLN A 1 114 ? -15.284 -4.359 18.122 1.00 94.31 114 GLN A N 1
ATOM 898 C CA . GLN A 1 114 ? -15.419 -4.537 16.694 1.00 94.31 114 GLN A CA 1
ATOM 899 C C . GLN A 1 114 ? -14.370 -3.723 15.960 1.00 94.31 114 GLN A C 1
ATOM 901 O O . GLN A 1 114 ? -14.029 -2.606 16.344 1.00 94.31 114 GLN A O 1
ATOM 906 N N . LEU A 1 115 ? -13.879 -4.306 14.876 1.00 96.12 115 LEU A N 1
ATOM 907 C CA . LEU A 1 115 ? -13.122 -3.630 13.839 1.00 96.12 115 LEU A CA 1
ATOM 908 C C . LEU A 1 115 ? -13.849 -3.915 12.529 1.00 96.12 115 LEU A C 1
ATOM 910 O O . LEU A 1 115 ? -14.100 -5.084 12.214 1.00 96.12 115 LEU A O 1
ATOM 914 N N . GLN A 1 116 ? -14.230 -2.871 11.808 1.00 96.69 116 GLN A N 1
ATOM 915 C CA . GLN A 1 116 ? -14.812 -2.983 10.474 1.00 96.69 116 GLN A CA 1
ATOM 916 C C . GLN A 1 116 ? -14.135 -1.987 9.540 1.00 96.69 116 GLN A C 1
ATOM 918 O O . GLN A 1 116 ? -13.708 -0.910 9.967 1.00 96.69 116 GLN A O 1
ATOM 923 N N . LEU A 1 117 ? -14.039 -2.373 8.274 1.00 98.00 117 LEU A N 1
ATOM 924 C CA . LEU A 1 117 ? -13.457 -1.571 7.214 1.00 98.00 117 LEU A CA 1
ATOM 925 C C . LEU A 1 117 ? -14.585 -1.080 6.311 1.00 98.00 117 LEU A C 1
ATOM 927 O O . LEU A 1 117 ? -15.443 -1.873 5.933 1.00 98.00 117 LEU A O 1
ATOM 931 N N . VAL A 1 118 ? -14.593 0.209 5.993 1.00 98.12 118 VAL A N 1
ATOM 932 C CA . VAL A 1 118 ? -15.616 0.846 5.160 1.00 98.12 118 VAL A CA 1
ATOM 933 C C . VAL A 1 118 ? -14.946 1.411 3.915 1.00 98.12 118 VAL A C 1
ATOM 935 O O . VAL A 1 118 ? -13.916 2.080 4.029 1.00 98.12 118 VAL A O 1
ATOM 938 N N . ASN A 1 119 ? -15.519 1.161 2.741 1.00 97.88 119 ASN A N 1
ATOM 939 C CA . ASN A 1 119 ? -15.069 1.772 1.494 1.00 97.88 119 ASN A CA 1
ATOM 940 C C . ASN A 1 119 ? -15.218 3.297 1.566 1.00 97.88 119 ASN A C 1
ATOM 942 O O . ASN A 1 119 ? -16.242 3.810 2.023 1.00 97.88 119 ASN A O 1
ATOM 946 N N . SER A 1 120 ? -14.198 4.026 1.112 1.00 96.56 120 SER A N 1
ATOM 947 C CA . SER A 1 120 ? -14.308 5.467 0.880 1.00 96.56 120 SER A CA 1
ATOM 948 C C . SER A 1 120 ? -14.690 5.753 -0.582 1.00 96.56 120 SER A C 1
ATOM 950 O O . SER A 1 120 ? -15.134 4.878 -1.325 1.00 96.56 120 SER A O 1
ATOM 952 N N . PHE A 1 121 ? -14.547 7.005 -1.011 1.00 93.38 121 PHE A N 1
ATOM 953 C CA . PHE A 1 121 ? -14.943 7.493 -2.333 1.00 93.38 121 PHE A CA 1
ATOM 954 C C . PHE A 1 121 ? -14.140 6.885 -3.497 1.00 93.38 121 PHE A C 1
ATOM 956 O O . PHE A 1 121 ? -14.565 7.001 -4.647 1.00 93.38 121 PHE A O 1
ATOM 963 N N . GLN A 1 122 ? -12.986 6.271 -3.223 1.00 94.88 122 GLN A N 1
ATOM 964 C CA . GLN A 1 122 ? -12.121 5.625 -4.211 1.00 94.88 122 GLN A CA 1
ATOM 965 C C . GLN A 1 122 ? -11.561 4.302 -3.675 1.00 94.88 122 GLN A C 1
ATOM 967 O O . GLN A 1 122 ? -11.265 4.215 -2.480 1.00 94.88 122 GLN A O 1
ATOM 972 N N . PRO A 1 123 ? -11.342 3.299 -4.546 1.00 95.50 123 PRO A N 1
ATOM 973 C CA . PRO A 1 123 ? -10.664 2.076 -4.143 1.00 95.50 123 PRO A CA 1
ATOM 974 C C . PRO A 1 123 ? -9.253 2.360 -3.615 1.00 95.50 123 PRO A C 1
ATOM 976 O O . PRO A 1 123 ? -8.576 3.285 -4.072 1.00 95.50 123 PRO A O 1
ATOM 979 N N . GLY A 1 124 ? -8.822 1.587 -2.621 1.00 96.06 124 GLY A N 1
ATOM 980 C CA . GLY A 1 124 ? -7.572 1.841 -1.900 1.00 96.06 124 GLY A CA 1
ATOM 981 C C . GLY A 1 124 ? -7.659 2.880 -0.785 1.00 96.06 124 GLY A C 1
ATOM 982 O O . GLY A 1 124 ? -6.724 2.980 0.011 1.00 96.06 124 GLY A O 1
ATOM 983 N N . ILE A 1 125 ? -8.776 3.602 -0.673 1.00 97.69 125 ILE A N 1
ATOM 984 C CA . ILE A 1 125 ? -9.057 4.519 0.434 1.00 97.69 125 ILE A CA 1
ATOM 985 C C . ILE A 1 125 ? -10.179 3.926 1.281 1.00 97.69 125 ILE A C 1
ATOM 987 O O . ILE A 1 125 ? -11.246 3.573 0.774 1.00 97.69 125 ILE A O 1
ATOM 991 N N . TYR A 1 126 ? -9.952 3.842 2.587 1.00 98.38 126 TYR A N 1
ATOM 992 C CA . TYR A 1 126 ? -10.882 3.201 3.507 1.00 98.38 126 TYR A CA 1
ATOM 993 C C . TYR A 1 126 ? -11.033 3.997 4.792 1.00 98.38 126 TYR A C 1
ATOM 995 O O . TYR A 1 126 ? -10.119 4.703 5.213 1.00 98.38 126 TYR A O 1
ATOM 1003 N N . TYR A 1 127 ? -12.155 3.796 5.473 1.00 98.25 127 TYR A N 1
ATOM 1004 C CA . TYR A 1 127 ? -12.273 4.105 6.891 1.00 98.25 127 TYR A CA 1
ATOM 1005 C C . TYR A 1 127 ? -12.131 2.833 7.703 1.00 98.25 127 TYR A C 1
ATOM 1007 O O . TYR A 1 127 ? -12.808 1.845 7.424 1.00 98.25 127 TYR A O 1
ATOM 1015 N N . TYR A 1 128 ? -11.334 2.867 8.766 1.00 97.38 128 TYR A N 1
ATOM 1016 C CA . TYR A 1 128 ? -11.508 1.878 9.823 1.00 97.38 128 TYR A CA 1
ATOM 1017 C C . TYR A 1 128 ? -12.492 2.411 10.847 1.00 97.38 128 TYR A C 1
ATOM 1019 O O . TYR A 1 128 ? -12.517 3.609 11.134 1.00 97.38 128 TYR A O 1
ATOM 1027 N N . THR A 1 129 ? -13.285 1.507 11.405 1.00 96.44 129 THR A N 1
ATOM 1028 C CA . THR A 1 129 ? -14.278 1.821 12.423 1.00 96.44 129 THR A CA 1
ATOM 1029 C C . THR A 1 129 ? -14.160 0.867 13.599 1.00 96.44 129 THR A C 1
ATOM 1031 O O . THR A 1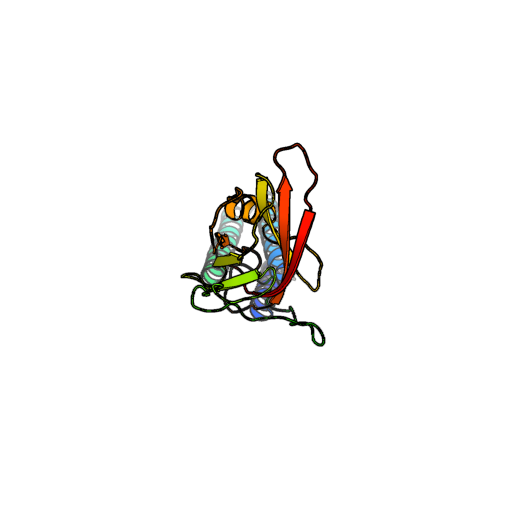 129 ? -13.916 -0.329 13.420 1.00 96.44 129 THR A O 1
ATOM 1034 N N . THR A 1 130 ? -14.316 1.392 14.813 1.00 95.19 130 THR A N 1
ATOM 1035 C CA . THR A 1 130 ? -14.318 0.578 16.032 1.00 95.19 130 THR A CA 1
ATOM 1036 C C . THR A 1 130 ? -15.207 1.166 17.121 1.00 95.19 130 THR A C 1
ATOM 1038 O O . THR A 1 130 ? -15.334 2.383 17.245 1.00 95.19 130 THR A O 1
ATOM 1041 N N . ASN A 1 131 ? -15.801 0.292 17.932 1.00 93.31 131 ASN A N 1
ATOM 1042 C CA . ASN A 1 131 ? -16.526 0.631 19.160 1.00 93.31 131 ASN A CA 1
ATOM 1043 C C . ASN A 1 131 ? -15.659 0.450 20.423 1.00 93.31 131 ASN A C 1
ATOM 1045 O O . ASN A 1 131 ? -16.198 0.314 21.523 1.00 93.31 131 ASN A O 1
ATOM 1049 N N . PHE A 1 132 ? -14.328 0.374 20.282 1.00 91.81 132 PHE A N 1
ATOM 1050 C CA . PHE A 1 132 ? -13.416 0.177 21.409 1.00 91.81 132 PHE A CA 1
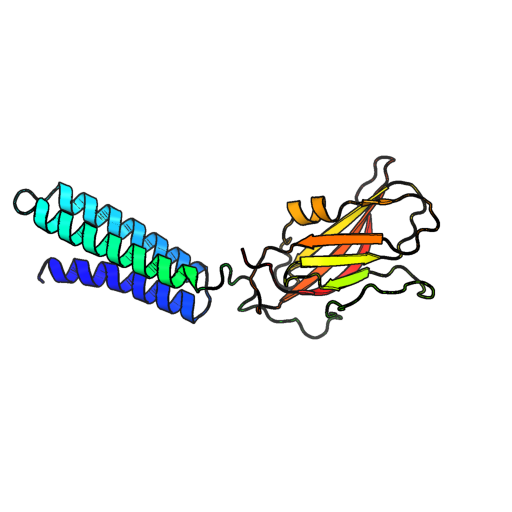ATOM 1051 C C . PHE A 1 132 ? -13.622 1.244 22.488 1.00 91.81 132 PHE A C 1
ATOM 1053 O O . PHE A 1 132 ? -13.505 2.430 22.211 1.00 91.81 132 PHE A O 1
ATOM 1060 N N . LYS A 1 133 ? -13.873 0.827 23.733 1.00 89.94 133 LYS A N 1
ATOM 1061 C CA . LYS A 1 133 ? -14.046 1.735 24.874 1.00 89.94 133 LYS A CA 1
ATOM 1062 C C . LYS A 1 133 ? -12.791 1.717 25.750 1.00 89.94 133 LYS A C 1
ATOM 1064 O O . LYS A 1 133 ? -12.592 0.745 26.483 1.00 89.94 133 LYS A O 1
ATOM 1069 N N . PRO A 1 134 ? -11.934 2.751 25.698 1.00 88.19 134 PRO A N 1
ATOM 1070 C CA . PRO A 1 134 ? -10.715 2.775 26.493 1.00 88.19 134 PRO A CA 1
ATOM 1071 C C . PRO A 1 134 ? -11.012 2.991 27.988 1.00 88.19 134 PRO A C 1
ATOM 1073 O O . PRO A 1 134 ? -11.857 3.799 28.380 1.00 88.19 134 PRO A O 1
ATOM 1076 N N . TYR A 1 135 ? -10.258 2.305 28.851 1.00 86.88 135 TYR A N 1
ATOM 1077 C CA . TYR A 1 135 ? -10.307 2.507 30.309 1.00 86.88 135 TYR A CA 1
ATOM 1078 C C . TYR A 1 135 ? -9.457 3.695 30.790 1.00 86.88 135 TYR A C 1
ATOM 1080 O O . TYR A 1 135 ? -9.566 4.111 31.940 1.00 86.88 135 TYR A O 1
ATOM 1088 N N . GLN A 1 136 ? -8.579 4.218 29.933 1.00 88.94 136 GLN A N 1
ATOM 1089 C CA . GLN A 1 136 ? -7.703 5.357 30.205 1.00 88.94 136 GLN A CA 1
ATOM 1090 C C . GLN A 1 136 ? -7.403 6.106 28.908 1.00 88.94 136 GLN A C 1
ATOM 1092 O O . GLN A 1 136 ? -7.549 5.537 27.831 1.00 88.94 136 GLN A O 1
ATOM 1097 N N . GLU A 1 137 ? -6.960 7.354 29.014 1.00 91.56 137 GLU A N 1
ATOM 1098 C CA . GLU A 1 137 ? -6.554 8.146 27.852 1.00 91.56 137 GLU A CA 1
ATOM 1099 C C . GLU A 1 137 ? -5.358 7.520 27.123 1.00 91.56 137 GLU A C 1
ATOM 1101 O O . GLU A 1 137 ? -4.464 6.904 27.729 1.00 91.56 137 GLU A O 1
ATOM 1106 N N . GLY A 1 138 ? -5.384 7.632 25.802 1.00 93.62 138 GLY A N 1
ATOM 1107 C CA . GLY A 1 138 ? -4.343 7.117 24.935 1.00 93.62 138 GLY A CA 1
ATOM 1108 C C . GLY A 1 138 ? -4.656 7.324 23.464 1.00 93.62 138 GLY A C 1
ATOM 1109 O O . GLY A 1 138 ? -5.553 8.073 23.085 1.00 93.62 138 GLY A O 1
ATOM 1110 N N . GLU A 1 139 ? -3.929 6.601 22.626 1.00 94.25 139 GLU A N 1
ATOM 1111 C CA . GLU A 1 139 ? -4.027 6.671 21.176 1.00 94.25 139 GLU A CA 1
ATOM 1112 C C . GLU A 1 139 ? -4.420 5.310 20.593 1.00 94.25 139 GLU A C 1
ATOM 1114 O O . GLU A 1 139 ? -3.884 4.273 20.994 1.00 94.25 139 GLU A O 1
ATOM 1119 N N . LEU A 1 140 ? -5.335 5.320 19.625 1.00 95.81 140 LEU A N 1
ATOM 1120 C CA . LEU A 1 140 ? -5.581 4.212 18.707 1.00 95.81 140 LEU A CA 1
ATOM 1121 C C . LEU A 1 140 ? -4.826 4.434 17.404 1.00 95.81 140 LEU A C 1
ATOM 1123 O O . LEU A 1 140 ? -4.758 5.559 16.912 1.00 95.81 140 LEU A O 1
ATOM 1127 N N . HIS A 1 141 ? -4.321 3.353 16.819 1.00 96.94 141 HIS A N 1
ATOM 1128 C CA . HIS A 1 141 ? -3.773 3.340 15.464 1.00 96.94 141 HIS A CA 1
ATOM 1129 C C . HIS A 1 141 ? -3.833 1.938 14.868 1.00 96.94 141 HIS A C 1
ATOM 1131 O O . HIS A 1 141 ? -3.939 0.937 15.585 1.00 96.94 141 HIS A O 1
ATOM 1137 N N . LEU A 1 142 ? -3.717 1.865 13.544 1.00 98.06 142 LEU A N 1
ATOM 1138 C CA . LEU A 1 142 ? -3.640 0.607 12.820 1.00 98.06 142 LEU A CA 1
ATOM 1139 C C . LEU A 1 142 ? -2.205 0.235 12.444 1.00 98.06 142 LEU A C 1
ATOM 1141 O O . LEU A 1 142 ? -1.345 1.076 12.165 1.00 98.06 142 LEU A O 1
ATOM 1145 N N . LYS A 1 143 ? -1.970 -1.072 12.368 1.00 98.19 143 LYS A N 1
ATOM 1146 C CA . LYS A 1 143 ? -0.928 -1.664 11.527 1.00 98.19 143 LYS A CA 1
ATOM 1147 C C . LYS A 1 143 ? -1.603 -2.608 10.551 1.00 98.19 143 LYS A C 1
ATOM 1149 O O . LYS A 1 143 ? -2.483 -3.369 10.941 1.00 98.19 143 LYS A O 1
ATOM 1154 N N . VAL A 1 144 ? -1.187 -2.550 9.296 1.00 98.38 144 VAL A N 1
ATOM 1155 C CA . VAL A 1 144 ? -1.753 -3.376 8.234 1.00 98.38 144 VAL A CA 1
ATOM 1156 C C . VAL A 1 144 ? -0.629 -4.175 7.608 1.00 98.38 144 VAL A C 1
ATOM 1158 O O . VAL A 1 144 ? 0.452 -3.639 7.354 1.00 98.38 144 VAL A O 1
ATOM 1161 N N . PHE A 1 145 ? -0.877 -5.461 7.413 1.00 98.31 145 PHE A N 1
ATOM 1162 C CA . PHE A 1 145 ? 0.085 -6.397 6.863 1.00 98.31 145 PHE A CA 1
ATOM 1163 C C . PHE A 1 145 ? -0.535 -7.145 5.702 1.00 98.31 145 PHE A C 1
ATOM 1165 O O . PHE A 1 145 ? -1.688 -7.559 5.780 1.00 98.31 145 PHE A O 1
ATOM 1172 N N . ASP A 1 146 ? 0.245 -7.380 4.663 1.00 97.56 146 ASP A N 1
ATOM 1173 C CA . ASP A 1 146 ? -0.115 -8.381 3.676 1.00 97.56 146 ASP A CA 1
ATOM 1174 C C . ASP A 1 146 ? -0.154 -9.769 4.327 1.00 97.56 146 ASP A C 1
ATOM 1176 O O . ASP A 1 146 ? 0.768 -10.138 5.058 1.00 97.56 146 ASP A O 1
ATOM 1180 N N . ILE A 1 147 ? -1.205 -10.551 4.088 1.00 96.62 147 ILE A N 1
ATOM 1181 C CA . ILE A 1 147 ? -1.343 -11.856 4.754 1.00 96.62 147 ILE A CA 1
ATOM 1182 C C . ILE A 1 147 ? -0.331 -12.872 4.222 1.00 96.62 147 ILE A C 1
ATOM 1184 O O . ILE A 1 147 ? 0.155 -13.703 4.990 1.00 96.62 147 ILE A O 1
ATOM 1188 N N . GLN A 1 148 ? -0.002 -12.818 2.931 1.00 94.00 148 GLN A N 1
ATOM 1189 C CA . GLN A 1 148 ? 0.870 -13.805 2.299 1.00 94.00 148 GLN A CA 1
ATOM 1190 C C . GLN A 1 148 ? 2.344 -13.537 2.615 1.00 94.00 148 GLN A C 1
ATOM 1192 O O . GLN A 1 148 ? 3.089 -14.465 2.932 1.00 94.00 148 GLN A O 1
ATOM 1197 N N . THR A 1 149 ? 2.777 -12.277 2.544 1.00 94.44 149 THR A N 1
ATOM 1198 C CA . THR A 1 149 ? 4.187 -11.894 2.726 1.00 94.44 149 THR A CA 1
ATOM 1199 C C . THR A 1 149 ? 4.507 -11.417 4.142 1.00 94.44 149 THR A C 1
ATOM 1201 O O . THR A 1 149 ? 5.681 -11.358 4.511 1.00 94.44 149 THR A O 1
ATOM 1204 N N . ASN A 1 150 ? 3.489 -11.087 4.949 1.00 96.25 150 ASN A N 1
ATOM 1205 C CA . ASN A 1 150 ? 3.622 -10.455 6.269 1.00 96.25 150 ASN A CA 1
ATOM 1206 C C . ASN A 1 150 ? 4.404 -9.123 6.225 1.00 96.25 150 ASN A C 1
ATOM 1208 O O . ASN A 1 150 ? 4.951 -8.662 7.231 1.00 96.25 150 ASN A O 1
ATOM 1212 N N . GLU A 1 151 ? 4.458 -8.496 5.050 1.00 96.50 151 GLU A N 1
ATOM 1213 C CA . GLU A 1 151 ? 5.024 -7.171 4.842 1.00 96.50 151 GLU A CA 1
ATOM 1214 C C . GLU A 1 151 ? 4.065 -6.100 5.365 1.00 96.50 151 GLU A C 1
ATOM 1216 O O . GLU A 1 151 ? 2.848 -6.222 5.236 1.00 96.50 151 GLU A O 1
ATOM 1221 N N . ARG A 1 152 ? 4.609 -5.040 5.969 1.00 97.25 152 ARG A N 1
ATOM 1222 C CA . ARG A 1 152 ? 3.801 -3.944 6.505 1.00 97.25 152 ARG A CA 1
ATOM 1223 C C . ARG A 1 152 ? 3.425 -2.968 5.392 1.00 97.25 152 ARG A C 1
ATOM 1225 O O . ARG A 1 152 ? 4.298 -2.279 4.872 1.00 97.25 152 ARG A O 1
ATOM 1232 N N . LEU A 1 153 ? 2.130 -2.853 5.123 1.00 96.94 153 LEU A N 1
ATOM 1233 C CA . LEU A 1 153 ? 1.574 -1.977 4.092 1.00 96.94 153 LEU A CA 1
ATOM 1234 C C . LEU A 1 153 ? 1.552 -0.527 4.570 1.00 96.94 153 LEU A C 1
ATOM 1236 O O . LEU A 1 153 ? 1.184 -0.261 5.721 1.00 96.94 153 LEU A O 1
ATOM 1240 N N . SER A 1 154 ? 1.957 0.398 3.697 1.00 94.88 154 SER A N 1
ATOM 1241 C CA . SER A 1 154 ? 1.827 1.851 3.846 1.00 94.88 154 SER A CA 1
ATOM 1242 C C . SER A 1 154 ? 2.218 2.328 5.249 1.00 94.88 154 SER A C 1
ATOM 1244 O O . SER A 1 154 ? 1.531 3.105 5.909 1.00 94.88 154 SER A O 1
ATOM 1246 N N . SER A 1 155 ? 3.328 1.774 5.747 1.00 93.19 155 SER A N 1
ATOM 1247 C CA . SER A 1 155 ? 3.595 1.650 7.184 1.00 93.19 155 SER A CA 1
ATOM 1248 C C . SER A 1 155 ? 3.599 2.966 7.964 1.00 93.19 155 SER A C 1
ATOM 1250 O O . SER A 1 155 ? 3.146 2.992 9.113 1.00 93.19 155 SE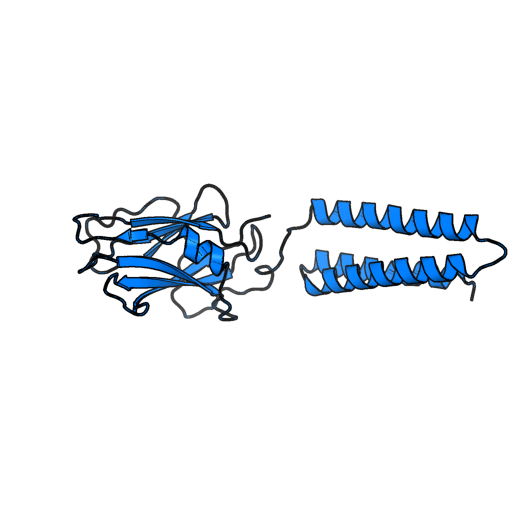R A O 1
ATOM 1252 N N . GLN A 1 156 ? 4.127 4.030 7.359 1.00 95.12 156 GLN A N 1
ATOM 1253 C CA . GLN A 1 156 ? 4.180 5.357 7.956 1.00 95.12 156 GLN A CA 1
ATOM 1254 C C . GLN A 1 156 ? 2.867 6.118 7.747 1.00 95.12 156 GLN A C 1
ATOM 1256 O O . GLN A 1 156 ? 2.310 6.599 8.728 1.00 95.12 156 GLN A O 1
ATOM 1261 N N . SER A 1 157 ? 2.340 6.165 6.518 1.00 96.19 157 SER A N 1
ATOM 1262 C CA . SER A 1 157 ? 1.108 6.906 6.216 1.00 96.19 157 SER A CA 1
ATOM 1263 C C . SER A 1 157 ? -0.088 6.350 6.980 1.00 96.19 157 SER A C 1
ATOM 1265 O O . SER A 1 157 ? -0.767 7.104 7.660 1.00 96.19 157 SER A O 1
ATOM 1267 N N . ILE A 1 158 ? -0.282 5.027 7.008 1.00 97.50 158 ILE A N 1
ATOM 1268 C CA . ILE A 1 158 ? -1.361 4.417 7.796 1.00 97.50 158 ILE A CA 1
ATOM 1269 C C . ILE A 1 158 ? -1.207 4.755 9.275 1.00 97.50 158 ILE A C 1
ATOM 1271 O O . ILE A 1 158 ? -2.191 5.084 9.925 1.00 97.50 158 ILE A O 1
ATOM 1275 N N . LEU A 1 159 ? 0.005 4.690 9.833 1.00 96.00 159 LEU A N 1
ATOM 1276 C CA . LEU A 1 159 ? 0.212 5.017 11.246 1.00 96.00 159 LEU A CA 1
ATOM 1277 C C . LEU A 1 159 ? -0.172 6.469 11.557 1.00 96.00 159 LEU A C 1
ATOM 1279 O O . LEU A 1 159 ? -0.744 6.725 12.614 1.00 96.00 159 LEU A O 1
ATOM 1283 N N . GLU A 1 160 ? 0.165 7.401 10.670 1.00 96.19 160 GLU A N 1
ATOM 1284 C CA . GLU A 1 160 ? -0.129 8.827 10.824 1.00 96.19 160 GLU A CA 1
ATOM 1285 C C . GLU A 1 160 ? -1.624 9.123 10.615 1.00 96.19 160 GLU A C 1
ATOM 1287 O O . GLU A 1 160 ? -2.241 9.762 11.469 1.00 96.19 160 GLU A O 1
ATOM 1292 N N . ASP A 1 161 ? -2.227 8.581 9.556 1.00 97.00 161 ASP A N 1
ATOM 1293 C CA . ASP A 1 161 ? -3.620 8.828 9.157 1.00 97.00 161 ASP A CA 1
ATOM 1294 C C . ASP A 1 161 ? -4.627 8.187 10.128 1.00 97.00 161 ASP A C 1
ATOM 1296 O O . ASP A 1 161 ? -5.667 8.765 10.462 1.00 97.00 161 ASP A O 1
ATOM 1300 N N . THR A 1 162 ? -4.301 6.995 10.637 1.00 96.94 162 THR A N 1
ATOM 1301 C CA . THR A 1 162 ? -5.192 6.225 11.522 1.00 96.94 162 THR A CA 1
ATOM 1302 C C . THR A 1 162 ? -5.077 6.607 12.990 1.00 96.94 162 THR A C 1
ATOM 1304 O O . THR A 1 162 ? -5.912 6.170 13.793 1.00 96.94 162 THR A O 1
ATOM 1307 N N . LYS A 1 163 ? -4.076 7.419 13.352 1.00 95.50 163 LYS A N 1
ATOM 1308 C CA . LYS A 1 163 ? -3.865 7.837 14.734 1.00 95.50 163 LYS A CA 1
ATOM 1309 C C . LYS A 1 163 ? -5.042 8.674 15.233 1.00 95.50 163 LYS A C 1
ATOM 1311 O O . LYS A 1 163 ? -5.451 9.665 14.621 1.00 95.50 163 LYS A O 1
ATOM 1316 N N . MET A 1 164 ? -5.559 8.304 16.396 1.00 93.81 164 MET A N 1
ATOM 1317 C CA . MET A 1 164 ? -6.635 9.025 17.063 1.00 93.81 164 MET A CA 1
ATOM 1318 C C . MET A 1 164 ? -6.441 9.006 18.573 1.00 93.81 164 MET A C 1
ATOM 1320 O O . MET A 1 164 ? -6.281 7.942 19.159 1.00 93.81 164 MET A O 1
ATOM 1324 N N . VAL A 1 165 ? -6.522 10.179 19.202 1.00 92.19 165 VAL A N 1
ATOM 1325 C CA . VAL A 1 165 ? -6.596 10.282 20.663 1.00 92.19 165 VAL A CA 1
ATOM 1326 C C . VAL A 1 165 ? -7.984 9.842 21.112 1.00 92.19 165 VAL A C 1
ATOM 1328 O O . VAL A 1 165 ? -8.993 10.346 20.616 1.00 92.19 165 VAL A O 1
ATOM 1331 N N . VAL A 1 166 ? -8.027 8.909 22.053 1.00 90.44 166 VAL A N 1
ATOM 1332 C CA . VAL A 1 166 ? -9.251 8.386 22.648 1.00 90.44 166 VAL A CA 1
ATOM 1333 C C . VAL A 1 166 ? -9.214 8.587 24.156 1.00 90.44 166 VAL A C 1
ATOM 1335 O O . VAL A 1 166 ? -8.193 8.390 24.814 1.00 90.44 166 VAL A O 1
ATOM 1338 N N . SER A 1 167 ? -10.349 8.988 24.714 1.00 84.81 167 SER A N 1
ATOM 1339 C CA . SER A 1 167 ? -10.527 9.197 26.146 1.00 84.81 167 SER A CA 1
ATOM 1340 C C . SER A 1 167 ? -11.695 8.369 26.658 1.00 84.81 167 SER A C 1
ATOM 1342 O O . SER A 1 167 ? -12.507 7.851 25.883 1.00 84.81 167 SER A O 1
ATOM 1344 N N . HIS A 1 168 ? -11.774 8.243 27.982 1.00 76.25 168 HIS A N 1
ATOM 1345 C CA . HIS A 1 168 ? -12.902 7.604 28.641 1.00 76.25 168 HIS A CA 1
ATOM 1346 C C . HIS A 1 168 ? -14.163 8.448 28.400 1.00 76.25 168 HIS A C 1
ATOM 1348 O O . HIS A 1 168 ? -14.412 9.436 29.085 1.00 76.25 168 HIS A O 1
ATOM 1354 N N . SER A 1 169 ? -14.909 8.102 27.356 1.00 70.06 169 SER A N 1
ATOM 1355 C CA . SER A 1 169 ? -16.089 8.826 26.894 1.00 70.06 169 SER A CA 1
ATOM 1356 C C . SER A 1 169 ? -17.169 7.840 26.471 1.00 70.06 169 SER A C 1
ATOM 1358 O O . SER A 1 169 ? -16.871 6.699 26.115 1.00 70.06 169 SER A O 1
ATOM 1360 N N . ASP A 1 170 ? -18.413 8.308 26.422 1.00 64.44 170 ASP A N 1
ATOM 1361 C CA . ASP A 1 170 ? -19.541 7.558 25.860 1.00 64.44 170 ASP A CA 1
ATOM 1362 C C . ASP A 1 170 ? -19.499 7.489 24.320 1.00 64.44 170 ASP A C 1
ATOM 1364 O O . ASP A 1 170 ? -20.510 7.203 23.682 1.00 64.44 170 ASP A O 1
ATOM 1368 N N . THR A 1 171 ? -18.346 7.766 23.694 1.00 70.12 171 THR A N 1
ATOM 1369 C CA . THR A 1 171 ? -18.192 7.665 22.240 1.00 70.12 171 THR A CA 1
ATOM 1370 C C . THR A 1 171 ? -18.457 6.227 21.804 1.00 70.12 171 THR A C 1
ATOM 1372 O O . THR A 1 171 ? -17.801 5.287 22.246 1.00 70.12 171 THR A O 1
ATOM 1375 N N . ILE A 1 172 ? -19.453 6.060 20.934 1.00 77.25 172 ILE A N 1
ATOM 1376 C CA . ILE A 1 172 ? -19.938 4.745 20.488 1.00 77.25 172 ILE A CA 1
ATOM 1377 C C . ILE A 1 172 ? -19.151 4.256 19.260 1.00 77.25 172 ILE A C 1
ATOM 1379 O O . ILE A 1 172 ? -19.108 3.058 18.986 1.00 77.25 172 ILE A O 1
ATOM 1383 N N . LEU A 1 173 ? -18.517 5.176 18.525 1.00 89.19 173 LEU A N 1
ATOM 1384 C CA . LEU A 1 173 ? -17.859 4.903 17.254 1.00 89.19 173 LEU A CA 1
ATOM 1385 C C . LEU A 1 173 ? -16.650 5.820 17.049 1.00 89.19 173 LEU A C 1
ATOM 1387 O O . LEU A 1 173 ? -16.783 7.043 17.012 1.00 89.19 173 LEU A O 1
ATOM 1391 N N . TYR A 1 174 ? -15.492 5.210 16.834 1.00 92.25 174 TYR A N 1
ATOM 1392 C CA . TYR A 1 174 ? -14.293 5.863 16.326 1.00 92.25 174 TYR A CA 1
ATOM 1393 C C . TYR A 1 174 ? -14.109 5.514 14.855 1.00 92.25 174 TYR A C 1
ATOM 1395 O O . TYR A 1 174 ? -14.264 4.352 14.479 1.00 92.25 174 TYR A O 1
ATOM 1403 N N . ALA A 1 175 ? -13.777 6.513 14.036 1.00 95.12 175 ALA A N 1
ATOM 1404 C CA . ALA A 1 175 ? -13.552 6.339 12.608 1.00 95.12 175 ALA A CA 1
ATOM 1405 C C . ALA A 1 175 ? -12.429 7.242 12.083 1.00 95.12 175 ALA A C 1
ATOM 1407 O O . ALA A 1 175 ? -12.381 8.433 12.405 1.00 95.12 175 ALA A O 1
ATOM 1408 N N . LYS A 1 176 ? -11.552 6.691 11.242 1.00 97.25 176 LYS A N 1
ATOM 1409 C CA . LYS A 1 176 ? -10.519 7.445 10.514 1.00 97.25 176 LYS A CA 1
ATOM 1410 C C . LYS A 1 176 ? -10.342 6.901 9.112 1.00 97.25 176 LYS A C 1
ATOM 1412 O O . LYS A 1 176 ? -10.295 5.686 8.932 1.00 97.25 176 LYS A O 1
ATOM 1417 N N . GLU A 1 177 ? -10.207 7.825 8.169 1.00 97.88 177 GLU A N 1
ATOM 1418 C CA . GLU A 1 177 ? -9.807 7.529 6.800 1.00 97.88 177 GLU A CA 1
ATOM 1419 C C . GLU A 1 177 ? -8.305 7.250 6.733 1.00 97.88 177 GLU A C 1
ATOM 1421 O O . GLU A 1 177 ? -7.528 7.846 7.479 1.00 97.88 177 GLU A O 1
ATOM 1426 N N . PHE A 1 178 ? -7.900 6.361 5.837 1.00 98.06 178 PHE A N 1
ATOM 1427 C CA . PHE A 1 178 ? -6.511 6.116 5.478 1.00 98.06 178 PHE A CA 1
ATOM 1428 C C . PHE A 1 178 ? -6.435 5.535 4.066 1.00 98.06 178 PHE A C 1
ATOM 1430 O O . PHE A 1 178 ? -7.432 5.076 3.504 1.00 98.06 178 PHE A O 1
ATOM 1437 N N . THR A 1 179 ? -5.230 5.539 3.502 1.00 97.88 179 THR A N 1
ATOM 1438 C CA . THR A 1 179 ? -4.965 5.010 2.160 1.00 97.88 179 THR A CA 1
ATOM 1439 C C . THR A 1 179 ? -3.969 3.856 2.221 1.00 97.88 179 THR A C 1
ATOM 1441 O O . THR A 1 179 ? -2.972 3.929 2.946 1.00 97.88 179 THR A O 1
ATOM 1444 N N . ILE A 1 180 ? -4.232 2.803 1.448 1.00 97.50 180 ILE A N 1
ATOM 1445 C CA . ILE A 1 180 ? -3.279 1.731 1.141 1.00 97.50 180 ILE A CA 1
ATOM 1446 C C . ILE A 1 180 ? -2.708 2.022 -0.242 1.00 97.50 180 ILE A C 1
ATOM 1448 O O . ILE A 1 180 ? -3.463 2.141 -1.200 1.00 97.50 180 ILE A O 1
ATOM 1452 N N . TYR A 1 181 ? -1.392 2.171 -0.349 1.00 95.44 181 TYR A N 1
ATOM 1453 C CA . TYR A 1 181 ? -0.719 2.540 -1.596 1.00 95.44 181 TYR A CA 1
ATOM 1454 C C . TYR A 1 181 ? -0.160 1.355 -2.379 1.00 95.44 181 TYR A C 1
ATOM 1456 O O . TYR A 1 181 ? 0.202 1.534 -3.533 1.00 95.44 181 TYR A O 1
ATOM 1464 N N . GLU A 1 182 ? -0.046 0.185 -1.759 1.00 95.31 182 GLU A N 1
ATOM 1465 C CA . GLU A 1 182 ? 0.479 -1.008 -2.413 1.00 95.31 182 GLU A CA 1
ATOM 1466 C C . GLU A 1 182 ? -0.558 -1.605 -3.373 1.00 95.31 182 GLU A C 1
ATOM 1468 O O . GLU A 1 182 ? -1.615 -2.078 -2.955 1.00 95.31 182 GLU A O 1
ATOM 1473 N N . GLY A 1 183 ? -0.240 -1.611 -4.666 1.00 92.38 183 GLY A N 1
ATOM 1474 C CA . GLY A 1 183 ? -1.087 -2.152 -5.727 1.00 92.38 183 GLY A CA 1
ATOM 1475 C C . GLY A 1 183 ? -1.966 -1.115 -6.417 1.00 92.38 183 GLY A C 1
ATOM 1476 O O . GLY A 1 183 ? -1.776 0.094 -6.308 1.00 92.38 183 GLY A O 1
ATOM 1477 N N . SER A 1 184 ? -2.940 -1.606 -7.178 1.00 91.38 184 SER A N 1
ATOM 1478 C CA . SER A 1 184 ? -3.800 -0.773 -8.011 1.00 91.38 184 SER A CA 1
ATOM 1479 C C . SER A 1 184 ? -5.243 -1.259 -7.987 1.00 91.38 184 SER A C 1
ATOM 1481 O O . SER A 1 184 ? -5.554 -2.345 -7.497 1.00 91.38 184 SER A O 1
ATOM 1483 N N . TRP A 1 185 ? -6.133 -0.441 -8.540 1.00 92.56 185 TRP A N 1
ATOM 1484 C CA . TRP A 1 185 ? -7.550 -0.755 -8.642 1.00 92.56 185 TRP A CA 1
ATOM 1485 C C . TRP A 1 185 ? -7.773 -2.030 -9.463 1.00 92.56 185 TRP A C 1
ATOM 1487 O O . TRP A 1 185 ? -7.222 -2.193 -10.552 1.00 92.56 185 TRP A O 1
ATOM 1497 N N . GLY A 1 186 ? -8.623 -2.913 -8.950 1.00 91.25 186 GLY A N 1
ATOM 1498 C CA . GLY A 1 186 ? -8.951 -4.218 -9.517 1.00 91.25 186 GLY A CA 1
ATOM 1499 C C . GLY A 1 186 ? -8.093 -5.369 -8.988 1.00 91.25 186 GLY A C 1
ATOM 1500 O O . GLY A 1 186 ? -8.519 -6.520 -9.092 1.00 91.25 186 GLY A O 1
ATOM 1501 N N . ASP A 1 187 ? -6.937 -5.086 -8.383 1.00 93.19 187 ASP A N 1
ATOM 1502 C CA . ASP A 1 187 ? -6.012 -6.100 -7.871 1.00 93.19 187 ASP A CA 1
ATOM 1503 C C . ASP A 1 187 ? -6.202 -6.312 -6.375 1.00 93.19 187 ASP A C 1
ATOM 1505 O O . ASP A 1 187 ? -5.483 -5.758 -5.539 1.00 93.19 187 ASP A O 1
ATOM 1509 N N . LYS A 1 188 ? -7.202 -7.124 -6.039 1.00 95.81 188 LYS A N 1
ATOM 1510 C CA . LYS A 1 188 ? -7.553 -7.418 -4.651 1.00 95.81 188 LYS A CA 1
ATOM 1511 C C . LYS A 1 188 ? -6.641 -8.476 -4.038 1.00 95.81 188 LYS A C 1
ATOM 1513 O O . LYS A 1 188 ? -6.327 -9.483 -4.665 1.00 95.81 188 LYS A O 1
ATOM 1518 N N . TYR A 1 189 ? -6.299 -8.288 -2.771 1.00 97.12 189 TYR A N 1
ATOM 1519 C CA . TYR A 1 189 ? -5.504 -9.217 -1.976 1.00 97.12 189 TYR A CA 1
ATOM 1520 C C . TYR A 1 189 ? -5.915 -9.178 -0.498 1.00 97.12 189 TYR A C 1
ATOM 1522 O O . TYR A 1 189 ? -6.650 -8.297 -0.049 1.00 97.12 189 TYR A O 1
ATOM 1530 N N . GLY A 1 190 ? -5.483 -10.180 0.269 1.00 97.81 190 GLY A N 1
ATOM 1531 C CA . GLY A 1 190 ? -5.800 -10.281 1.692 1.00 97.81 190 GLY A CA 1
ATOM 1532 C C . GLY A 1 190 ? -4.826 -9.496 2.569 1.00 97.81 190 GLY A C 1
ATOM 1533 O O . GLY A 1 190 ? -3.612 -9.693 2.483 1.00 97.81 190 GLY A O 1
ATOM 1534 N N . ALA A 1 191 ? -5.355 -8.678 3.478 1.00 98.25 191 ALA A N 1
ATOM 1535 C CA . ALA A 1 191 ? -4.572 -7.922 4.449 1.00 98.25 191 ALA A CA 1
ATOM 1536 C C . ALA A 1 191 ? -5.058 -8.148 5.891 1.00 98.25 191 ALA A C 1
ATOM 1538 O O . ALA A 1 191 ? -6.258 -8.144 6.167 1.00 98.25 191 ALA A O 1
ATOM 1539 N N . ARG A 1 192 ? -4.120 -8.324 6.829 1.00 98.38 192 ARG A N 1
ATOM 1540 C CA . ARG A 1 192 ? -4.371 -8.389 8.273 1.00 98.38 192 ARG A CA 1
ATOM 1541 C C . ARG A 1 192 ? -4.271 -6.993 8.866 1.00 98.38 192 ARG A C 1
ATOM 1543 O O . ARG A 1 192 ? -3.216 -6.364 8.830 1.00 98.38 192 ARG A O 1
ATOM 1550 N N . PHE A 1 193 ? -5.356 -6.549 9.474 1.00 98.56 193 PHE A N 1
ATOM 1551 C CA . PHE A 1 193 ? -5.464 -5.294 10.194 1.00 98.56 193 PHE A CA 1
ATOM 1552 C C . PHE A 1 193 ? -5.353 -5.558 11.684 1.00 98.56 193 PHE A C 1
ATOM 1554 O O . PHE A 1 193 ? -6.139 -6.314 12.249 1.00 98.56 193 PHE A O 1
ATOM 1561 N N . GLU A 1 194 ? -4.394 -4.906 12.321 1.00 98.56 194 GLU A N 1
ATOM 1562 C CA . GLU A 1 194 ? -4.186 -4.926 13.760 1.00 98.56 194 GLU A CA 1
ATOM 1563 C C . GLU A 1 194 ? -4.560 -3.557 14.319 1.00 98.56 194 GLU A C 1
ATOM 1565 O O . GLU A 1 194 ? -3.928 -2.553 13.983 1.00 98.56 194 GLU A O 1
ATOM 1570 N N . LEU A 1 195 ? -5.584 -3.518 15.172 1.00 98.06 195 LEU A N 1
ATOM 1571 C CA . LEU A 1 195 ? -5.935 -2.333 15.946 1.00 98.06 195 LEU A CA 1
ATOM 1572 C C . LEU A 1 195 ? -5.150 -2.350 17.251 1.00 98.06 195 LEU A C 1
ATOM 1574 O O . LEU A 1 195 ? -5.256 -3.297 18.037 1.00 98.06 195 LEU A O 1
ATOM 1578 N N . LEU A 1 196 ? -4.367 -1.302 17.484 1.00 97.50 196 LEU A N 1
ATOM 1579 C CA . LEU A 1 196 ? -3.525 -1.181 18.665 1.00 97.50 196 LEU A CA 1
ATOM 1580 C C . LEU A 1 196 ? -3.919 0.040 19.488 1.00 97.50 196 LEU A C 1
ATOM 1582 O O . LEU A 1 196 ? -4.340 1.060 18.948 1.00 97.50 196 LEU A O 1
ATOM 1586 N N . PHE A 1 197 ? -3.729 -0.077 20.798 1.00 95.44 197 PHE A N 1
ATOM 1587 C CA . PHE A 1 197 ? -3.883 1.009 21.755 1.00 95.44 197 PHE A CA 1
ATOM 1588 C C . PHE A 1 197 ? -2.552 1.315 22.437 1.00 95.44 197 PHE A C 1
ATOM 1590 O O . PHE A 1 197 ? -1.842 0.405 22.880 1.00 95.44 197 PHE A O 1
ATOM 1597 N N . ARG A 1 198 ? -2.228 2.600 22.569 1.00 94.31 198 ARG A N 1
ATOM 1598 C CA . ARG A 1 198 ? -1.077 3.093 23.325 1.00 94.31 198 ARG A CA 1
ATOM 1599 C C . ARG A 1 198 ? -1.545 4.054 24.408 1.00 94.31 198 ARG A C 1
ATOM 1601 O O . ARG A 1 198 ? -2.088 5.104 24.114 1.00 94.31 198 ARG A O 1
ATOM 1608 N N . SER A 1 199 ? -1.289 3.704 25.663 1.00 92.06 199 SER A N 1
ATOM 1609 C CA . SER A 1 199 ? -1.612 4.549 26.817 1.00 92.06 199 SER A CA 1
ATOM 1610 C C . SER A 1 199 ? -0.673 5.750 26.942 1.00 92.06 199 SER A C 1
ATOM 1612 O O . SER A 1 199 ? 0.549 5.571 26.902 1.00 92.06 199 SER A O 1
ATOM 1614 N N . ASP A 1 200 ? -1.226 6.916 27.286 1.00 87.62 200 ASP A N 1
ATOM 1615 C CA . ASP A 1 200 ? -0.464 8.160 27.506 1.00 87.62 200 ASP A CA 1
ATOM 1616 C C . ASP A 1 200 ? 0.484 8.088 28.708 1.00 87.62 200 ASP A C 1
ATOM 1618 O O . ASP A 1 200 ? 1.523 8.743 28.749 1.00 87.62 200 ASP A O 1
ATOM 1622 N N . LYS A 1 201 ? 0.197 7.205 29.671 1.00 82.50 201 LYS A N 1
ATOM 1623 C CA . LYS A 1 201 ? 1.063 6.924 30.833 1.00 82.50 201 LYS A CA 1
ATOM 1624 C C . LYS A 1 201 ? 2.398 6.220 30.496 1.00 82.50 201 LYS A C 1
ATOM 1626 O O . LYS A 1 201 ? 3.044 5.696 31.400 1.00 82.50 201 LYS A O 1
ATOM 1631 N N . GLY A 1 202 ? 2.820 6.194 29.228 1.00 65.88 202 GLY A N 1
ATOM 1632 C CA . GLY A 1 202 ? 4.135 5.692 28.805 1.00 65.88 202 GLY A CA 1
ATOM 1633 C C . GLY A 1 202 ? 4.196 4.189 28.511 1.00 65.88 202 GLY A C 1
ATOM 1634 O O . GLY A 1 202 ? 5.164 3.526 28.884 1.00 65.88 202 GLY A O 1
ATOM 1635 N N . GLY A 1 203 ? 3.171 3.634 27.855 1.00 73.56 203 GLY A N 1
ATOM 1636 C CA . GLY A 1 203 ? 3.077 2.201 27.539 1.00 73.56 203 GLY A CA 1
ATOM 1637 C C . GLY A 1 203 ? 3.576 1.800 26.142 1.00 73.56 203 GLY A C 1
ATOM 1638 O O . GLY A 1 203 ? 3.653 2.618 25.227 1.00 73.56 203 GLY A O 1
ATOM 1639 N N . LYS A 1 204 ? 3.869 0.503 25.962 1.00 87.94 204 LYS A N 1
ATOM 1640 C CA . LYS A 1 204 ? 4.006 -0.122 24.633 1.00 87.94 204 LYS A CA 1
ATOM 1641 C C . LYS A 1 204 ? 2.627 -0.296 23.985 1.00 87.94 204 LYS A C 1
ATOM 1643 O O . LYS A 1 204 ? 1.623 -0.383 24.690 1.00 87.94 204 LYS A O 1
ATOM 1648 N N . ASP A 1 205 ? 2.605 -0.404 22.657 1.00 93.25 205 ASP A N 1
ATOM 1649 C CA . ASP A 1 205 ? 1.397 -0.775 21.914 1.00 93.25 205 ASP A CA 1
ATOM 1650 C C . ASP A 1 205 ? 0.817 -2.087 22.456 1.00 93.25 205 ASP A C 1
ATOM 1652 O O . ASP A 1 205 ? 1.528 -3.089 22.565 1.00 93.25 205 ASP A O 1
ATOM 1656 N N . SER A 1 206 ? -0.476 -2.078 22.759 1.00 94.25 206 SER A N 1
ATOM 1657 C CA . SER A 1 206 ? -1.251 -3.261 23.122 1.00 94.25 206 SER A CA 1
ATOM 1658 C C . SER A 1 206 ? -2.186 -3.604 21.971 1.00 94.25 206 SER A C 1
ATOM 1660 O O . SER A 1 206 ? -2.961 -2.753 21.537 1.00 94.25 206 SER A O 1
ATOM 1662 N N . LEU A 1 207 ? -2.104 -4.832 21.461 1.00 97.00 207 LEU A N 1
ATOM 1663 C CA . LEU A 1 207 ? -3.033 -5.323 20.446 1.00 97.00 207 LEU A CA 1
ATOM 1664 C C . LEU A 1 207 ? -4.430 -5.453 21.065 1.00 97.00 207 LEU A C 1
ATOM 1666 O O . LEU A 1 207 ? -4.584 -6.102 22.098 1.00 97.00 207 LEU A O 1
ATOM 1670 N N . ILE A 1 208 ? -5.429 -4.847 20.428 1.00 96.31 208 ILE A N 1
ATOM 1671 C CA . ILE A 1 208 ? -6.832 -4.922 20.850 1.00 96.31 208 ILE A CA 1
ATOM 1672 C C . ILE A 1 208 ? -7.528 -6.065 20.117 1.00 96.31 208 ILE A C 1
ATOM 1674 O O . ILE A 1 208 ? -8.115 -6.947 20.736 1.00 96.31 208 ILE A O 1
ATOM 1678 N N . ILE A 1 209 ? -7.462 -6.034 18.787 1.00 97.50 209 ILE A N 1
ATOM 1679 C CA . ILE A 1 209 ? -8.075 -7.019 17.900 1.00 97.50 209 ILE A CA 1
ATOM 1680 C C . ILE A 1 209 ? -7.302 -7.057 16.582 1.00 97.50 209 ILE A C 1
ATOM 1682 O O . ILE A 1 209 ? -6.748 -6.044 16.148 1.00 97.50 209 ILE A O 1
ATOM 1686 N N . ALA A 1 210 ? -7.284 -8.226 15.947 1.00 98.12 210 ALA A N 1
ATOM 1687 C CA . ALA A 1 210 ? -6.829 -8.391 14.577 1.00 98.12 210 ALA A CA 1
ATOM 1688 C C . ALA A 1 210 ? -7.964 -8.965 13.721 1.00 98.12 210 ALA A C 1
ATOM 1690 O O . ALA A 1 210 ? -8.659 -9.882 14.161 1.00 98.12 210 ALA A O 1
ATOM 1691 N N . LYS A 1 211 ? -8.153 -8.434 12.512 1.00 98.12 211 LYS A N 1
ATOM 1692 C CA . LYS A 1 211 ? -9.096 -8.964 11.514 1.00 98.12 211 LYS A CA 1
ATOM 1693 C C . LYS A 1 211 ? -8.481 -8.915 10.124 1.00 98.12 211 LYS A C 1
ATOM 1695 O O . LYS A 1 211 ? -7.650 -8.055 9.845 1.00 98.12 211 LYS A O 1
ATOM 1700 N N . ASN A 1 212 ? -8.907 -9.823 9.258 1.00 98.44 212 ASN A N 1
ATOM 1701 C CA . ASN A 1 212 ? -8.448 -9.869 7.877 1.00 98.44 212 ASN A CA 1
ATOM 1702 C C . ASN A 1 212 ? -9.503 -9.261 6.959 1.00 98.44 212 ASN A C 1
ATOM 1704 O O . ASN A 1 212 ? -10.689 -9.555 7.113 1.00 98.44 212 ASN A O 1
ATOM 1708 N N . PHE A 1 213 ? -9.072 -8.471 5.985 1.00 98.31 213 PHE A N 1
ATOM 1709 C CA . PHE A 1 213 ? -9.950 -7.902 4.973 1.00 98.31 213 PHE A CA 1
ATOM 1710 C C . PHE A 1 213 ? -9.392 -8.125 3.570 1.00 98.31 213 PHE A C 1
ATOM 1712 O O . PHE A 1 213 ? -8.174 -8.166 3.382 1.00 98.31 213 PHE A O 1
ATOM 1719 N N . ILE A 1 214 ? -10.289 -8.258 2.596 1.00 98.00 214 ILE A N 1
ATOM 1720 C CA . ILE A 1 214 ? -9.951 -8.150 1.177 1.00 98.00 214 ILE A CA 1
ATOM 1721 C C . ILE A 1 214 ? -9.823 -6.662 0.861 1.00 98.00 214 ILE A C 1
ATOM 1723 O O . ILE A 1 214 ? -10.764 -5.900 1.075 1.00 98.00 214 ILE A O 1
ATOM 1727 N N . VAL A 1 215 ? -8.668 -6.249 0.357 1.00 97.62 215 VAL A N 1
ATOM 1728 C CA . VAL A 1 215 ? -8.375 -4.856 0.011 1.00 97.62 215 VAL A CA 1
ATOM 1729 C C . VAL A 1 215 ? -7.670 -4.781 -1.332 1.00 97.62 215 VAL A C 1
ATOM 1731 O O . VAL A 1 215 ? -7.133 -5.763 -1.828 1.00 97.62 215 VAL A O 1
ATOM 1734 N N . GLU A 1 216 ? -7.666 -3.596 -1.911 1.00 96.81 216 GLU A N 1
ATOM 1735 C CA . GLU A 1 216 ? -6.840 -3.209 -3.053 1.00 96.81 216 GLU A CA 1
ATOM 1736 C C . GLU A 1 216 ? -6.111 -1.896 -2.749 1.00 96.81 216 GLU A C 1
ATOM 1738 O O . GLU A 1 216 ? -6.482 -1.192 -1.801 1.00 96.81 216 GLU A O 1
ATOM 1743 N N . GLY A 1 217 ? -5.075 -1.591 -3.531 1.00 95.56 217 GLY A N 1
ATOM 1744 C CA . GLY A 1 217 ? -4.273 -0.373 -3.410 1.00 95.56 217 GLY A CA 1
ATOM 1745 C C . GLY A 1 217 ? -4.861 0.815 -4.167 1.00 95.56 217 GLY A C 1
ATOM 1746 O O . GLY A 1 217 ? -5.633 0.656 -5.113 1.00 95.56 217 GLY A O 1
ATOM 1747 N N . TRP A 1 218 ? -4.494 2.027 -3.756 1.00 94.25 218 TRP A N 1
ATOM 1748 C CA . TRP A 1 218 ? -4.886 3.264 -4.420 1.00 94.25 218 TRP A CA 1
ATOM 1749 C C . TRP A 1 218 ? -4.009 3.529 -5.642 1.00 94.25 218 TRP A C 1
ATOM 1751 O O . TRP A 1 218 ? -2.782 3.502 -5.570 1.00 94.25 218 TRP A O 1
ATOM 1761 N N . MET A 1 219 ? -4.653 3.845 -6.764 1.00 83.81 219 MET A N 1
ATOM 1762 C CA . MET A 1 219 ? -3.975 4.177 -8.011 1.00 83.81 219 MET A CA 1
ATOM 1763 C C . MET A 1 219 ? -3.330 5.573 -7.924 1.00 83.81 219 MET A C 1
ATOM 1765 O O . MET A 1 219 ? -4.040 6.577 -7.859 1.00 83.81 219 MET A O 1
ATOM 1769 N N . ARG A 1 220 ? -1.991 5.620 -7.925 1.00 67.69 220 ARG A N 1
ATOM 1770 C CA . ARG A 1 220 ? -1.169 6.843 -8.011 1.00 67.69 220 ARG A CA 1
ATOM 1771 C C . ARG A 1 220 ? -0.912 7.295 -9.443 1.00 67.69 220 ARG A C 1
ATOM 1773 O O . ARG A 1 220 ? -0.700 6.417 -10.306 1.00 67.69 220 ARG A O 1
#

=== Feature glossary ===
The record interleaves many kinds of information about one protein. Here is each kind framed as the question it answers.

Q: What are the backbone torsion angles?
A: φ (phi) and ψ (psi) are the two rotatable backbone dihedrals per residue: φ is the C(i-1)–N–Cα–C torsion, ψ is the N–Cα–C–N(i+1) torsion, both in degrees on (−180°, 180°]. α-helical residues cluster near (−60°, −45°); β-strand residues near (−120°, +130°). A Ramachandran plot is simply a scatter of (φ, ψ) for every residue.

Q: What is the amino-acid chain?
A: This is the polypeptide sequence — one letter per residue, N-terminus first. Length ranges from a few dozen residues for small domains to over a thousand for large multi-domain proteins.

Q: How mobile is each atom in the crystal?
A: For experimental (PDB) structures, the B-factor (temperature factor) quantifies the positional spread of each atom in the crystal — a combination of thermal vibration and static disorder — in units of Å². High B-factors mark flexible loops or poorly resolved regions; low B-factors mark the rigid, well-ordered core.

Q: Are the domains correctly placed relative to each other?
A: Predicted Aligned Error (PAE) is an AlphaFold confidence matrix: entry (i, j) is the expected error in the position of residue j, in ångströms, when the prediction is superimposed on the true structure at residue i. Low PAE within a block of residues means that block is internally rigid and well-predicted; high PAE between two blocks means their relative placement is uncertain even if each block individually is confident.

Q: How confident is the AlphaFold model at each residue?
A: pLDDT is the predicted lDDT-Cα score: AlphaFold's confidence that the local environment of each residue (all inter-atomic distances within 15 Å) is correctly placed. It is a per-residue number between 0 and 100, with higher meaning more reliable.

Q: What family and function is it annotated with?
A: Functional annotations link the protein to curated databases. InterPro entries identify conserved domains and families by matching the sequence against member-database signatures (Pfam, PROSITE, CDD, …). Gene Ontology (GO) terms describe molecular function, biological process, and cellular component in a controlled vocabulary. CATH places the structure in a hierarchical fold classification (Class/Architecture/Topology/Homologous-superfamily). The organism is the source species.

Q: How big and how compact is the whole molecule?
A: Three whole-structure scalars: the radius of gyration (RMS distance of Cα from centroid, in Å), the count of Cα–Cα contacts (pairs closer than 8 Å and separated by more than four residues in sequence — i.e. tertiary, not local, contacts), and the bounding-box dimensions. Together they distinguish compact globular folds from extended fibres or disordered chains.

Q: What known structures does this most resemble?
A: The Foldseek neighbor list gives the closest experimentally determined structures in the PDB, ranked by structural alignment. TM-score near 1 means near-identical fold; near 0.3 means only rough topology match. This is how one finds what a novel AlphaFold prediction most resembles in the solved-structure universe.

Q: Which residues are buried vs exposed?
A: SASA measures how much of the protein is reachable by solvent. It is computed by rolling a water-sized probe over the atomic surface and summing the exposed area (Å²). Per-residue SASA distinguishes core (buried, low SASA) from surface (exposed, high SASA) residues; total SASA is a whole-molecule size measure.

Q: Which residues are in helices, strands, or loops?
A: Eight-state secondary structure (DSSP): H is the canonical α-helix, G the tighter 3₁₀-helix, I the wider π-helix; E/B are β-structure, T and S are turns and bends, and '-' is everything else. DSSP derives these from the pattern of main-chain N–H···O=C hydrogen bonds, not from the sequence.

Q: Where is each backbone atom in 3D?
A: Structure coordinates are given as an mmCIF _atom_site loop: one row per atom with element, residue name, chain id, sequence number, and x/y/z position in Å. Only the four main-chain atoms per residue are included here; side chains are omitted to keep the record compact.

Q: What if only a Cα trace is available?
A: Three-state secondary structure (P-SEA) collapses the eight DSSP classes into helix (a), strand (b), and coil (c). P-SEA assigns these from Cα geometry alone — distances and angles — without requiring backbone oxygens, so it works on any Cα trace.

Q: What do the rendered images show?
A: The six renders are orthographic views along the three Cartesian axes in both directions. Representation (cartoon, sticks, or surface) and color scheme (sequence-rainbow or by-chain) vary across proteins so the training set covers all the common visualization conventions.

Q: What does the local fold look like, residue by residue?
A: F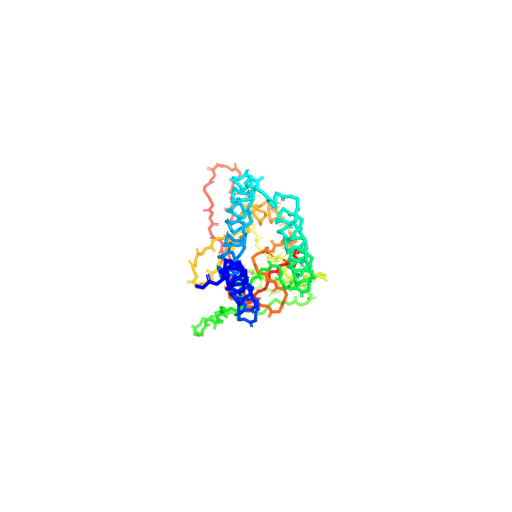oldseek's 3Di representation compresses backbone geometry into a per-residue letter drawn from a learned twenty-state alphabet. It captures the tertiary interaction pattern around each residue — which residues are packed against it in space, regardless of where they are in sequence.

Q: What do the diagnostic plots show?
A: The contact map is a binary N×N matrix image: pixel (i, j) is dark where Cα_i and Cα_j are within 8 Å and |i−j|>4. Because the |i−j|>4 filter removes local helical contacts, off-diagonal stripes parallel to the main diagonal indicate parallel β-sheets; stripes perpendicular to it indicate antiparallel β-sheets. The Ramachandran plot scatters every residue's (φ, ψ) pair against the sterically allowed regions. The PAE heatmap renders the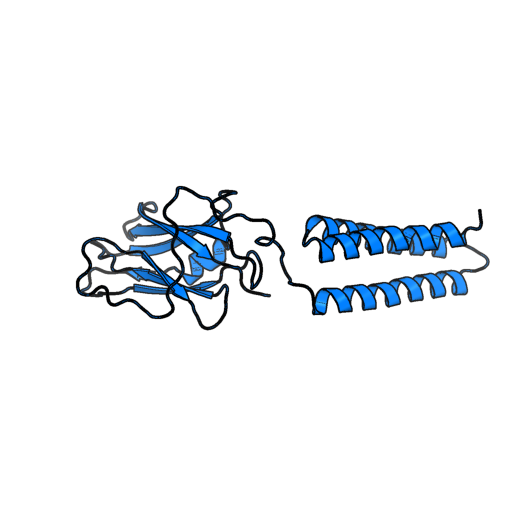 predicted-aligned-error matrix.